Protein AF-A0A2D4K536-F1 (afdb_monomer_lite)

InterPro domains:
  IPR032456 CAAX prenyl protease 1, N-terminal [PF16491] (56-205)

Sequence (207 aa):
CRPAALWKSSGSKPDMATPLLGDLWAQSPVEDRIFCSVLLFSWAVYLWEALLAWRQRTVYKTTTHVPLELGPIMDPETFEKSRLYQLDKSAFSFWSGLYSELEGTVILLCGGIPFLWSVSGDISNRAGFGSEYEIVQSLVFLLLATLFSAVTGLPWSLYNTFVIEEKHGFNQQTLGFFFKDAIKKFIVTQCILLPVTSLLLYIIKIG

Secondary structure (DSSP, 8-state):
-----------------PPPHHHHHHHS-HHHHHHHHHHHHHHHHHHHHHHHHHHHHHHHHH--S--TTTTTT--HHHHHHHHHHHHHHHHHHHHHHHHHHHHHHHHHHTTHHHHHHHHHHHHHHHTT--TT-HHHHHHHHHHHHHHHHHHHHHHHHHHIIIIIIHHTT-----HHHHHHHHHHHHHHHHHHHHHHHHHHHHHHHH-

Foldseek 3Di:
DDDDDDDDPDDDDPPPPPQDPVNVLVPDDPVVNVLVVVLVVLVVVLVVVVVVLVVVLVCLVPCQADPPVCPVPDDNVRSNLVSVLSNVVSVLCNVVSVVVSVVVVCCSVVVVLVVLLVVLQVVCVVVVHHPVPVLSSVLSSVLVVVVVVLVVCVVSVCCCQVPSCVVSPNHPDDPVRVVVVSVVVSVVCSVPVSVVSSVVVVVVVVD

pLDDT: mean 87.48, std 14.14, range [35.56, 97.5]

Organism: NCBI:txid1970185

Structure (mmCIF, N/CA/C/O backbone):
data_AF-A0A2D4K536-F1
#
_entry.id   AF-A0A2D4K536-F1
#
loop_
_atom_site.group_PDB
_atom_site.id
_atom_site.type_symbol
_atom_site.label_atom_id
_atom_site.label_alt_id
_atom_site.label_comp_id
_atom_site.label_asym_id
_atom_site.label_entity_id
_atom_site.label_seq_id
_atom_site.pdbx_PDB_ins_code
_atom_site.Cartn_x
_atom_site.Cartn_y
_atom_site.Cartn_z
_atom_site.occupancy
_atom_site.B_iso_or_equiv
_atom_site.auth_seq_id
_atom_site.auth_comp_id
_atom_site.auth_asym_id
_atom_site.auth_atom_id
_atom_site.pdbx_PDB_model_num
ATOM 1 N N . CYS A 1 1 ? 30.675 -83.045 -11.531 1.00 38.06 1 CYS A N 1
ATOM 2 C CA . CYS A 1 1 ? 30.929 -81.605 -11.308 1.00 38.06 1 CYS A CA 1
ATOM 3 C C . CYS A 1 1 ? 29.687 -80.798 -11.671 1.00 38.06 1 CYS A C 1
ATOM 5 O O . CYS A 1 1 ? 28.961 -81.214 -12.557 1.00 38.06 1 CYS A O 1
ATOM 7 N N . ARG A 1 2 ? 29.455 -79.733 -10.895 1.00 35.56 2 ARG A N 1
ATOM 8 C CA . ARG A 1 2 ? 28.256 -78.893 -10.683 1.00 35.56 2 ARG A CA 1
ATOM 9 C C . ARG A 1 2 ? 27.253 -78.615 -11.832 1.00 35.56 2 ARG A C 1
ATOM 11 O O . ARG A 1 2 ? 27.656 -78.548 -12.986 1.00 35.56 2 ARG A O 1
ATOM 18 N N . PRO A 1 3 ? 25.982 -78.321 -11.462 1.00 59.72 3 PRO A N 1
ATOM 19 C CA . PRO A 1 3 ? 24.897 -77.880 -12.342 1.00 59.72 3 PRO A CA 1
ATOM 20 C C . PRO A 1 3 ? 24.828 -76.341 -12.464 1.00 59.72 3 PRO A C 1
ATOM 22 O O . PRO A 1 3 ? 25.267 -75.634 -11.558 1.00 59.72 3 PRO A O 1
ATOM 25 N N . ALA A 1 4 ? 24.224 -75.819 -13.535 1.00 42.09 4 ALA A N 1
ATOM 26 C CA . ALA A 1 4 ? 23.730 -74.435 -13.627 1.00 42.09 4 ALA A CA 1
ATOM 27 C C . ALA A 1 4 ? 22.697 -74.360 -14.772 1.00 42.09 4 ALA A C 1
ATOM 29 O O . ALA A 1 4 ? 23.012 -74.677 -15.911 1.00 42.09 4 ALA A O 1
ATOM 30 N N . ALA A 1 5 ? 21.409 -74.204 -14.469 1.00 48.06 5 ALA A N 1
ATOM 31 C CA . ALA A 1 5 ? 20.719 -72.926 -14.254 1.00 48.06 5 ALA A CA 1
ATOM 32 C C . ALA A 1 5 ? 20.002 -72.454 -15.535 1.00 48.06 5 ALA A C 1
ATOM 34 O O . ALA A 1 5 ? 20.555 -71.732 -16.357 1.00 48.06 5 ALA A O 1
ATOM 35 N N . LEU A 1 6 ? 18.734 -72.850 -15.669 1.00 45.62 6 LEU A N 1
ATOM 36 C CA . LEU A 1 6 ? 17.779 -72.282 -16.619 1.00 45.62 6 LEU A CA 1
ATOM 37 C C . LEU A 1 6 ? 16.467 -72.014 -15.880 1.00 45.62 6 LEU A C 1
ATOM 39 O O . LEU A 1 6 ? 15.566 -72.844 -15.853 1.00 45.62 6 LEU A O 1
ATOM 43 N N . TRP A 1 7 ? 16.366 -70.834 -15.272 1.00 36.88 7 TRP A N 1
ATOM 44 C CA . TRP A 1 7 ? 15.075 -70.183 -15.078 1.00 36.88 7 TRP A CA 1
ATOM 45 C C . TRP A 1 7 ? 15.271 -68.675 -15.173 1.00 36.88 7 TRP A C 1
ATOM 47 O O . TRP A 1 7 ? 15.714 -68.013 -14.238 1.00 36.88 7 TRP A O 1
ATOM 57 N N . LYS A 1 8 ? 15.004 -68.138 -16.361 1.00 45.41 8 LYS A N 1
ATOM 58 C CA . LYS A 1 8 ? 15.008 -66.706 -16.643 1.00 45.41 8 LYS A CA 1
ATOM 59 C C . LYS A 1 8 ? 13.557 -66.238 -16.560 1.00 45.41 8 LYS A C 1
ATOM 61 O O . LYS A 1 8 ? 12.854 -66.258 -17.563 1.00 45.41 8 LYS A O 1
ATOM 66 N N . SER A 1 9 ? 13.085 -65.852 -15.375 1.00 39.75 9 SER A N 1
ATOM 67 C CA . SER A 1 9 ? 11.816 -65.124 -15.256 1.00 39.75 9 SER A CA 1
ATOM 68 C C . SER A 1 9 ? 12.090 -63.632 -15.438 1.00 39.75 9 SER A C 1
ATOM 70 O O . SER A 1 9 ? 12.417 -62.915 -14.495 1.00 39.75 9 SER A O 1
ATOM 72 N N . SER A 1 10 ? 12.013 -63.192 -16.691 1.00 47.88 10 SER A N 1
ATOM 73 C CA . SER A 1 10 ? 11.881 -61.784 -17.056 1.00 47.88 10 SER A CA 1
ATOM 74 C C . SER A 1 10 ? 10.469 -61.321 -16.699 1.00 47.88 10 SER A C 1
ATOM 76 O O . SER A 1 10 ? 9.488 -61.945 -17.092 1.00 47.88 10 SER A O 1
ATOM 78 N N . GLY A 1 11 ? 10.387 -60.243 -15.928 1.00 38.59 11 GLY A N 1
ATOM 79 C CA . GLY A 1 11 ? 9.139 -59.616 -15.513 1.00 38.59 11 GLY A CA 1
ATOM 80 C C . GLY A 1 11 ? 9.420 -58.356 -14.705 1.00 38.59 11 GLY A C 1
ATOM 81 O O . GLY A 1 11 ? 8.935 -58.224 -13.586 1.00 38.59 11 GLY A O 1
ATOM 82 N N . SER A 1 12 ? 10.257 -57.457 -15.234 1.00 40.84 12 SER A N 1
ATOM 83 C CA . SER A 1 12 ? 10.376 -56.101 -14.698 1.00 40.84 12 SER A CA 1
ATOM 84 C C . SER A 1 12 ? 9.059 -55.376 -14.963 1.00 40.84 12 SER A C 1
ATOM 86 O O . SER A 1 12 ? 8.751 -55.038 -16.108 1.00 40.84 12 SER A O 1
ATOM 88 N N . LYS A 1 13 ? 8.260 -55.170 -13.916 1.00 44.94 13 LYS A N 1
ATOM 89 C CA . LYS A 1 13 ? 7.175 -54.190 -13.955 1.00 44.94 13 LYS A CA 1
ATOM 90 C C . LYS A 1 13 ? 7.804 -52.812 -14.207 1.00 44.94 13 LYS A C 1
ATOM 92 O O . LYS A 1 13 ? 8.823 -52.521 -13.585 1.00 44.94 13 LYS A O 1
ATOM 97 N N . PRO A 1 14 ? 7.258 -51.971 -15.098 1.00 45.91 14 PRO A N 1
ATOM 98 C CA . PRO A 1 14 ? 7.624 -50.568 -15.094 1.00 45.91 14 PRO A CA 1
ATOM 99 C C . PRO A 1 14 ? 7.039 -49.968 -13.816 1.00 45.91 14 PRO A C 1
ATOM 101 O O . PRO A 1 14 ? 5.819 -49.855 -13.681 1.00 45.91 14 PRO A O 1
ATOM 104 N N . ASP A 1 15 ? 7.904 -49.638 -12.861 1.00 48.25 15 ASP A N 1
ATOM 105 C CA . ASP A 1 15 ? 7.537 -48.794 -11.734 1.00 48.25 15 ASP A CA 1
ATOM 106 C C . ASP A 1 15 ? 7.161 -47.428 -12.310 1.00 48.25 15 ASP A C 1
ATOM 108 O O . ASP A 1 15 ? 8.004 -46.584 -12.606 1.00 48.25 15 ASP A O 1
ATOM 112 N N . MET A 1 16 ? 5.863 -47.238 -12.539 1.00 50.38 16 MET A N 1
ATOM 113 C CA . MET A 1 16 ? 5.256 -45.942 -12.799 1.00 50.38 16 MET A CA 1
ATOM 114 C C . MET A 1 16 ? 5.304 -45.164 -11.481 1.00 50.38 16 MET A C 1
ATOM 116 O O . MET A 1 16 ? 4.300 -45.011 -10.790 1.00 50.38 16 MET A O 1
ATOM 120 N N . ALA A 1 17 ? 6.512 -44.766 -11.081 1.00 60.72 17 ALA A N 1
ATOM 121 C CA . ALA A 1 17 ? 6.727 -43.884 -9.957 1.00 60.72 17 ALA A CA 1
ATOM 122 C C . ALA A 1 17 ? 6.046 -42.563 -10.309 1.00 60.72 17 ALA A C 1
ATOM 124 O O . ALA A 1 17 ? 6.505 -41.819 -11.175 1.00 60.72 17 ALA A O 1
ATOM 125 N N . THR A 1 18 ? 4.907 -42.298 -9.672 1.00 64.69 18 THR A N 1
ATOM 126 C CA . THR A 1 18 ? 4.364 -40.946 -9.582 1.00 64.69 18 THR A CA 1
ATOM 127 C C . THR A 1 18 ? 5.506 -40.041 -9.138 1.00 64.69 18 THR A C 1
ATOM 129 O O . THR A 1 18 ? 6.067 -40.307 -8.068 1.00 64.69 18 THR A O 1
ATOM 132 N N . PRO A 1 19 ? 5.897 -39.036 -9.938 1.00 59.75 19 PRO A N 1
ATOM 133 C CA . PRO A 1 19 ? 6.992 -38.165 -9.557 1.00 59.75 19 PRO A CA 1
ATOM 134 C C . PRO A 1 19 ? 6.628 -37.526 -8.219 1.00 59.75 19 PRO A C 1
ATOM 136 O O . PRO A 1 19 ? 5.512 -37.024 -8.041 1.00 59.75 19 PRO A O 1
ATOM 139 N N . LEU A 1 20 ? 7.536 -37.617 -7.247 1.00 76.06 20 LEU A N 1
ATOM 140 C CA . LEU A 1 20 ? 7.324 -36.972 -5.961 1.00 76.06 20 LEU A CA 1
ATOM 141 C C . LEU A 1 20 ? 7.219 -35.464 -6.208 1.00 76.06 20 LEU A C 1
ATOM 143 O O . LEU A 1 20 ? 7.845 -34.930 -7.123 1.00 76.06 20 LEU A O 1
ATOM 147 N N . LEU A 1 21 ? 6.444 -34.756 -5.384 1.00 72.69 21 LEU A N 1
ATOM 148 C CA . LEU A 1 21 ? 6.272 -33.301 -5.499 1.00 72.69 21 LEU A CA 1
ATOM 149 C C . LEU A 1 21 ? 7.628 -32.563 -5.588 1.00 72.69 21 LEU A C 1
ATOM 151 O O . LEU A 1 21 ? 7.749 -31.568 -6.297 1.00 72.69 21 LEU A O 1
ATOM 155 N N . GLY A 1 22 ? 8.659 -33.096 -4.920 1.00 72.94 22 GLY A N 1
ATOM 156 C CA . GLY A 1 22 ? 10.032 -32.593 -4.996 1.00 72.94 22 GLY A CA 1
ATOM 157 C C . GLY A 1 22 ? 10.687 -32.752 -6.372 1.00 72.94 22 GLY A C 1
ATOM 158 O O . GLY A 1 22 ? 11.383 -31.841 -6.813 1.00 72.94 22 GLY A O 1
ATOM 159 N N . ASP A 1 23 ? 10.420 -33.847 -7.084 1.00 73.00 23 ASP A N 1
ATOM 160 C CA . ASP A 1 23 ? 10.958 -34.088 -8.427 1.00 73.00 23 ASP A CA 1
ATOM 161 C C . ASP A 1 23 ? 10.291 -33.177 -9.461 1.00 73.00 23 ASP A C 1
ATOM 163 O O . ASP A 1 23 ? 10.957 -32.685 -10.369 1.00 73.00 23 ASP A O 1
ATOM 167 N N . LEU A 1 24 ? 8.992 -32.903 -9.297 1.00 74.56 24 LEU A N 1
ATOM 168 C CA . LEU A 1 24 ? 8.252 -31.940 -10.121 1.00 74.56 24 LEU A CA 1
ATOM 169 C C . LEU A 1 24 ? 8.726 -30.500 -9.876 1.00 74.56 24 LEU A C 1
ATOM 171 O O . LEU A 1 24 ? 8.893 -29.740 -10.827 1.00 74.56 24 LEU A O 1
ATOM 175 N N . TRP A 1 25 ? 9.000 -30.137 -8.619 1.00 73.75 25 TRP A N 1
ATOM 176 C CA . TRP A 1 25 ? 9.567 -28.832 -8.262 1.00 73.75 25 TRP A CA 1
ATOM 177 C C . TRP A 1 25 ? 11.000 -28.656 -8.777 1.00 73.75 25 TRP A C 1
ATOM 179 O O . TRP A 1 25 ? 11.373 -27.576 -9.220 1.00 73.75 25 TRP A O 1
ATOM 189 N N . ALA A 1 26 ? 11.825 -29.704 -8.755 1.00 76.06 26 ALA A N 1
ATOM 190 C CA . ALA A 1 26 ? 13.188 -29.635 -9.282 1.00 76.06 26 ALA A CA 1
ATOM 191 C C . ALA A 1 26 ? 13.226 -29.455 -10.812 1.00 76.06 26 ALA A C 1
ATOM 193 O O . ALA A 1 26 ? 14.163 -28.844 -11.332 1.00 76.06 26 ALA A O 1
ATOM 194 N N . GLN A 1 27 ? 12.207 -29.967 -11.509 1.00 79.38 27 GLN A N 1
ATOM 195 C CA . GLN A 1 27 ? 12.071 -29.916 -12.966 1.00 79.38 27 GLN A CA 1
ATOM 196 C C . GLN A 1 27 ? 11.433 -28.620 -13.491 1.00 79.38 27 GLN A C 1
ATOM 198 O O . GLN A 1 27 ? 11.516 -28.367 -14.693 1.00 79.38 27 GLN A O 1
ATOM 203 N N . SER A 1 28 ? 10.820 -27.789 -12.641 1.00 80.56 28 SER A N 1
ATOM 204 C CA . SER A 1 28 ? 10.200 -26.539 -13.093 1.00 80.56 28 SER A CA 1
ATOM 205 C C . SER A 1 28 ? 11.241 -25.470 -13.477 1.00 80.56 28 SER A C 1
ATOM 207 O O . SER A 1 28 ? 12.378 -25.473 -12.975 1.00 80.56 28 SER A O 1
ATOM 209 N N . PRO A 1 29 ? 10.889 -24.531 -14.376 1.00 90.31 29 PRO A N 1
ATOM 210 C CA . PRO A 1 29 ? 11.730 -23.382 -14.698 1.00 90.31 29 PRO A CA 1
ATOM 211 C C . PRO A 1 29 ? 12.213 -22.647 -13.442 1.00 90.31 29 PRO A C 1
ATOM 213 O O . PRO A 1 29 ? 11.531 -22.586 -12.419 1.00 90.31 29 PRO A O 1
ATOM 216 N N . VAL A 1 30 ? 13.432 -22.102 -13.488 1.00 90.62 30 VAL A N 1
ATOM 217 C CA . VAL A 1 30 ? 13.998 -21.354 -12.348 1.00 90.62 30 VAL A CA 1
ATOM 218 C C . VAL A 1 30 ? 13.151 -20.116 -12.031 1.00 90.62 30 VAL A C 1
ATOM 220 O O . VAL A 1 30 ? 12.960 -19.795 -10.863 1.00 90.62 30 VAL A O 1
ATOM 223 N N . GLU A 1 31 ? 12.601 -19.469 -13.057 1.00 88.75 31 GLU A N 1
ATOM 224 C CA . GLU A 1 31 ? 11.723 -18.300 -12.938 1.00 88.75 31 GLU A CA 1
ATOM 225 C C . GLU A 1 31 ? 10.477 -18.616 -12.099 1.00 88.75 31 GLU A C 1
ATOM 227 O O . GLU A 1 31 ? 10.218 -17.935 -11.105 1.00 88.75 31 GLU A O 1
ATOM 232 N N . ASP A 1 32 ? 9.789 -19.718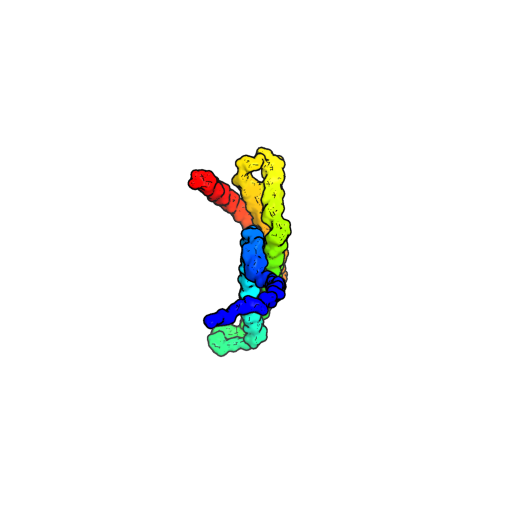 -12.414 1.00 88.31 32 ASP A N 1
ATOM 233 C CA . ASP A 1 32 ? 8.615 -20.185 -11.669 1.00 88.31 32 ASP A CA 1
ATOM 234 C C . ASP A 1 32 ? 8.965 -20.514 -10.215 1.00 88.31 32 ASP A C 1
ATOM 236 O O . ASP A 1 32 ? 8.222 -20.180 -9.292 1.00 88.31 32 ASP A O 1
ATOM 240 N N . ARG A 1 33 ? 10.135 -21.120 -9.976 1.00 91.12 33 ARG A N 1
ATOM 241 C CA . ARG A 1 33 ? 10.605 -21.417 -8.614 1.00 91.12 33 ARG A CA 1
ATOM 242 C C . ARG A 1 33 ? 10.847 -20.155 -7.800 1.00 91.12 33 ARG A C 1
ATOM 244 O O . ARG A 1 33 ? 10.451 -20.118 -6.635 1.00 91.12 33 ARG A O 1
ATOM 251 N N . ILE A 1 34 ? 11.489 -19.140 -8.379 1.00 92.56 34 ILE A N 1
ATOM 252 C CA . ILE A 1 34 ? 11.729 -17.855 -7.704 1.00 92.56 34 ILE A CA 1
ATOM 253 C C . ILE A 1 34 ? 10.389 -17.190 -7.397 1.00 92.56 34 ILE A C 1
ATOM 255 O O . ILE A 1 34 ? 10.140 -16.823 -6.249 1.00 92.56 34 ILE A O 1
ATOM 259 N N . PHE A 1 35 ? 9.508 -17.107 -8.394 1.00 92.31 35 PHE A N 1
ATOM 260 C CA . PHE A 1 35 ? 8.184 -16.511 -8.260 1.00 92.31 35 PHE A CA 1
ATOM 261 C C . PHE A 1 35 ? 7.363 -17.178 -7.150 1.00 92.31 35 PHE A C 1
ATOM 263 O O . PHE A 1 35 ? 6.901 -16.512 -6.221 1.00 92.31 35 PHE A O 1
ATOM 270 N N . CYS A 1 36 ? 7.234 -18.507 -7.196 1.00 92.06 36 CYS A N 1
ATOM 271 C CA . CYS A 1 36 ? 6.503 -19.266 -6.189 1.00 92.06 36 CYS A CA 1
ATOM 272 C C . CYS A 1 36 ? 7.139 -19.135 -4.802 1.00 92.06 36 CYS A C 1
ATOM 274 O O . CYS A 1 36 ? 6.411 -19.032 -3.821 1.00 92.06 36 CYS A O 1
ATOM 276 N N . SER A 1 37 ? 8.471 -19.100 -4.699 1.00 93.69 37 SER A N 1
ATOM 277 C CA . SER A 1 37 ? 9.154 -18.939 -3.408 1.00 93.69 37 SER A CA 1
ATOM 278 C C . SER A 1 37 ? 8.871 -17.576 -2.776 1.00 93.69 37 SER A C 1
ATOM 280 O O . SER A 1 37 ? 8.576 -17.514 -1.585 1.00 93.69 37 SER A O 1
ATOM 282 N N . VAL A 1 38 ? 8.913 -16.495 -3.563 1.00 95.06 38 VAL A N 1
ATOM 283 C CA . VAL A 1 38 ? 8.596 -15.136 -3.088 1.00 95.06 38 VAL A CA 1
ATOM 284 C C . VAL A 1 38 ? 7.143 -15.053 -2.634 1.00 95.06 38 VAL A C 1
ATOM 286 O O . VAL A 1 38 ? 6.874 -14.571 -1.535 1.00 95.06 38 VAL A O 1
ATOM 289 N N . LEU A 1 39 ? 6.212 -15.572 -3.438 1.00 95.00 39 LEU A N 1
ATOM 290 C CA . LEU A 1 39 ? 4.792 -15.551 -3.102 1.00 95.00 39 LEU A CA 1
ATOM 291 C C . LEU A 1 39 ? 4.504 -16.376 -1.839 1.00 95.00 39 LEU A C 1
ATOM 293 O O . LEU A 1 39 ? 3.849 -15.888 -0.923 1.00 95.00 39 LEU A O 1
ATOM 297 N N . LEU A 1 40 ? 5.036 -17.597 -1.743 1.00 95.44 40 LEU A N 1
ATOM 298 C CA . LEU A 1 40 ? 4.873 -18.443 -0.556 1.00 95.44 40 LEU A CA 1
ATOM 299 C C . LEU A 1 40 ? 5.453 -17.789 0.698 1.00 95.44 40 LEU A C 1
ATOM 301 O O . LEU A 1 40 ? 4.842 -17.870 1.762 1.00 95.44 40 LEU A O 1
ATOM 305 N N . PHE A 1 41 ? 6.611 -17.137 0.582 1.00 96.81 41 PHE A N 1
ATOM 306 C CA . PHE A 1 41 ? 7.214 -16.416 1.695 1.00 96.81 41 PHE A CA 1
ATOM 307 C C . PHE A 1 41 ? 6.347 -15.231 2.143 1.00 96.81 41 PHE A C 1
ATOM 309 O O . PHE A 1 41 ? 6.105 -15.095 3.340 1.00 96.81 41 PHE A O 1
ATOM 316 N N . SER A 1 42 ? 5.822 -14.437 1.202 1.00 96.00 42 SER A N 1
ATOM 317 C CA . SER A 1 42 ? 4.886 -13.336 1.490 1.00 96.00 42 SER A CA 1
ATOM 318 C C . SER A 1 42 ? 3.674 -13.828 2.280 1.00 96.00 42 SER A C 1
ATOM 320 O O . SER A 1 42 ? 3.431 -13.381 3.402 1.00 96.00 42 SER A O 1
ATOM 322 N N . TRP A 1 43 ? 2.997 -14.861 1.770 1.00 97.25 43 TRP A N 1
ATOM 323 C CA . TRP A 1 43 ? 1.831 -15.446 2.431 1.00 97.25 43 TRP A CA 1
ATOM 324 C C . TRP A 1 43 ? 2.169 -16.063 3.790 1.00 97.25 43 TRP A C 1
ATOM 326 O O . TRP A 1 43 ? 1.373 -15.966 4.723 1.00 97.25 43 TRP A O 1
ATOM 336 N N . ALA A 1 44 ? 3.343 -16.679 3.944 1.00 97.50 44 ALA A N 1
ATOM 337 C CA . ALA A 1 44 ? 3.778 -17.221 5.227 1.00 97.50 44 ALA A CA 1
ATOM 338 C C . ALA A 1 44 ? 3.965 -16.117 6.281 1.00 97.50 44 ALA A C 1
ATOM 340 O O . ALA A 1 44 ? 3.515 -16.281 7.418 1.00 97.50 44 ALA A O 1
ATOM 341 N N . VAL A 1 45 ? 4.581 -14.990 5.906 1.00 96.62 45 VAL A N 1
ATOM 342 C CA . VAL A 1 45 ? 4.736 -13.819 6.783 1.00 96.62 45 VAL A CA 1
ATOM 343 C C . VAL A 1 45 ? 3.372 -13.223 7.124 1.00 96.62 45 VAL A C 1
ATOM 345 O O . VAL A 1 45 ? 3.076 -13.034 8.304 1.00 96.62 45 VAL A O 1
ATOM 348 N N . TYR A 1 46 ? 2.505 -13.021 6.131 1.00 96.25 46 TYR A N 1
ATOM 349 C CA . TYR A 1 46 ? 1.154 -12.506 6.352 1.00 96.25 46 TYR A CA 1
ATOM 350 C C . TYR A 1 46 ? 0.351 -13.385 7.320 1.00 96.25 46 TYR A C 1
ATOM 352 O O . TYR A 1 46 ? -0.242 -12.892 8.281 1.00 96.25 46 TYR A O 1
ATOM 360 N N . LEU A 1 47 ? 0.360 -14.707 7.120 1.00 96.31 47 LEU A N 1
ATOM 361 C CA . LEU A 1 47 ? -0.333 -15.646 8.005 1.00 96.31 47 LEU A CA 1
ATOM 362 C C . LEU A 1 47 ? 0.246 -15.622 9.421 1.00 96.31 47 LEU A C 1
ATOM 364 O O . LEU A 1 47 ? -0.508 -15.695 10.392 1.00 96.31 47 LEU A O 1
ATOM 368 N N . TRP A 1 48 ? 1.565 -15.490 9.557 1.00 97.25 48 TRP A N 1
ATOM 369 C CA . TRP A 1 48 ? 2.214 -15.352 10.856 1.00 97.25 48 TRP A CA 1
ATOM 370 C C . TRP A 1 48 ? 1.761 -14.086 11.593 1.00 97.25 48 TRP A C 1
ATOM 372 O O . TRP A 1 48 ? 1.348 -14.156 12.754 1.00 97.25 48 TRP A O 1
ATOM 382 N N . GLU A 1 49 ? 1.762 -12.938 10.921 1.00 95.12 49 GLU A N 1
ATOM 383 C CA . GLU A 1 49 ? 1.280 -11.679 11.494 1.00 95.12 49 GLU A CA 1
ATOM 384 C C . GLU A 1 49 ? -0.216 -11.733 11.822 1.00 95.12 49 GLU A C 1
ATOM 386 O O . GLU A 1 49 ? -0.630 -11.300 12.900 1.00 95.12 49 GLU A O 1
ATOM 391 N N . ALA A 1 50 ? -1.028 -12.345 10.957 1.00 94.25 50 ALA A N 1
ATOM 392 C CA . ALA A 1 50 ? -2.454 -12.546 11.194 1.00 94.25 50 ALA A CA 1
ATOM 393 C C . ALA A 1 50 ? -2.716 -13.427 12.428 1.00 94.25 50 ALA A C 1
ATOM 395 O O . ALA A 1 50 ? -3.625 -13.140 13.213 1.00 94.25 50 ALA A O 1
ATOM 396 N N . LEU A 1 51 ? -1.899 -14.462 12.657 1.00 95.69 51 LEU A N 1
ATOM 397 C CA . LEU A 1 51 ? -1.961 -15.293 13.864 1.00 95.69 51 LEU A CA 1
ATOM 398 C C . LEU A 1 51 ? -1.623 -14.488 15.126 1.00 95.69 51 LEU A C 1
ATOM 400 O O . LEU A 1 51 ? -2.325 -14.608 16.136 1.00 95.69 51 LEU A O 1
ATOM 404 N N . LEU A 1 52 ? -0.578 -13.655 15.082 1.00 95.38 52 LEU A N 1
ATOM 405 C CA . LEU A 1 52 ? -0.213 -12.771 16.195 1.00 95.38 52 LEU A CA 1
ATOM 406 C C . LEU A 1 52 ? -1.319 -11.747 16.481 1.00 95.38 52 LEU A C 1
ATOM 408 O O . LEU A 1 52 ? -1.729 -11.584 17.633 1.00 95.38 52 LEU A O 1
ATOM 412 N N . ALA A 1 53 ? -1.866 -11.122 15.439 1.00 93.88 53 ALA A N 1
ATOM 413 C CA . ALA A 1 53 ? -2.967 -10.172 15.548 1.00 93.88 53 ALA A CA 1
ATOM 414 C C . ALA A 1 53 ? -4.231 -10.828 16.123 1.00 93.88 53 ALA A C 1
ATOM 416 O O . ALA A 1 53 ? -4.910 -10.244 16.969 1.00 93.88 53 ALA A O 1
ATOM 417 N N . TRP A 1 54 ? -4.531 -12.066 15.725 1.00 93.25 54 TRP A N 1
ATOM 418 C CA . TRP A 1 54 ? -5.655 -12.831 16.264 1.00 93.25 54 TRP A CA 1
ATOM 419 C C . TRP A 1 54 ? -5.481 -13.159 17.753 1.00 93.25 54 TRP A C 1
ATOM 421 O O . TRP A 1 54 ? -6.424 -13.000 18.538 1.00 93.25 54 TRP A O 1
ATOM 431 N N . ARG A 1 55 ? -4.272 -13.555 18.173 1.00 94.50 55 ARG A N 1
ATOM 432 C CA . ARG A 1 55 ? -3.955 -13.764 19.596 1.00 94.50 55 ARG A CA 1
ATOM 433 C C . ARG A 1 55 ? -4.141 -12.481 20.397 1.00 94.50 55 ARG A C 1
ATOM 435 O O . ARG A 1 55 ? -4.837 -12.497 21.410 1.00 94.50 55 ARG A O 1
ATOM 442 N N . GLN A 1 56 ? -3.613 -11.365 19.902 1.00 93.44 56 GLN A N 1
ATOM 443 C CA . GLN A 1 56 ? -3.755 -10.064 20.553 1.00 93.44 56 GLN A CA 1
ATOM 444 C C . GLN A 1 56 ? -5.225 -9.630 20.651 1.00 93.44 56 GLN A C 1
ATOM 446 O O . GLN A 1 56 ? -5.690 -9.179 21.697 1.00 93.44 56 GLN A O 1
ATOM 451 N N . ARG A 1 57 ? -6.005 -9.847 19.589 1.00 92.62 57 ARG A N 1
ATOM 452 C CA . ARG A 1 57 ? -7.444 -9.565 19.586 1.00 92.62 57 ARG A CA 1
ATOM 453 C C . ARG A 1 57 ? -8.209 -10.408 20.600 1.00 92.62 57 ARG A C 1
ATOM 455 O O . ARG A 1 57 ? -9.179 -9.927 21.183 1.00 92.62 57 ARG A O 1
ATOM 462 N N . THR A 1 58 ? -7.791 -11.654 20.808 1.00 92.94 58 THR A N 1
ATOM 463 C CA . THR A 1 58 ? -8.383 -12.531 21.823 1.00 92.94 58 THR A CA 1
ATOM 464 C C . THR A 1 58 ? -8.168 -11.947 23.216 1.00 92.94 58 THR A C 1
ATOM 466 O O . THR A 1 58 ? -9.136 -11.851 23.964 1.00 92.94 58 THR A O 1
ATOM 469 N N . VAL A 1 59 ? -6.969 -11.430 23.512 1.00 92.00 59 VAL A N 1
ATOM 470 C CA . VAL A 1 59 ? -6.671 -10.738 24.780 1.00 92.00 59 VAL A CA 1
ATOM 471 C C . VAL A 1 59 ? -7.592 -9.535 24.993 1.00 92.00 59 VAL A C 1
ATOM 473 O O . VAL A 1 59 ? -8.185 -9.404 26.059 1.00 92.00 59 VAL A O 1
ATOM 476 N N . TYR A 1 60 ? -7.806 -8.694 23.977 1.00 90.38 60 TYR A N 1
ATOM 477 C CA . TYR A 1 60 ? -8.731 -7.556 24.096 1.00 90.38 60 TYR A CA 1
ATOM 478 C C . TYR A 1 60 ? -10.188 -7.972 24.358 1.00 90.38 60 TYR A C 1
ATOM 480 O O . TYR A 1 60 ? -10.946 -7.235 24.990 1.00 90.38 60 TYR A O 1
ATOM 488 N N . LYS A 1 61 ? -10.601 -9.157 23.893 1.00 89.31 61 LYS A N 1
ATOM 489 C CA . LYS A 1 61 ? -11.939 -9.697 24.174 1.00 89.31 61 LYS A CA 1
ATOM 490 C C . LYS A 1 61 ? -12.044 -10.300 25.573 1.00 89.31 61 LYS A C 1
ATOM 492 O O . LYS A 1 61 ? -13.074 -10.120 26.213 1.00 89.31 61 LYS A O 1
ATOM 497 N N . THR A 1 62 ? -11.019 -11.018 26.030 1.00 89.00 62 THR A N 1
ATOM 498 C CA . THR A 1 62 ? -11.040 -11.740 27.312 1.00 89.00 62 THR A CA 1
ATOM 499 C C . THR A 1 62 ? -10.751 -10.840 28.505 1.00 89.00 62 THR A C 1
ATOM 501 O O . THR A 1 62 ? -11.338 -11.028 29.568 1.00 89.00 62 THR A O 1
ATOM 504 N N . THR A 1 63 ? -9.870 -9.852 28.348 1.00 86.12 63 THR A N 1
ATOM 505 C CA . THR A 1 63 ? -9.466 -8.954 29.434 1.00 86.12 63 THR A CA 1
ATOM 506 C C . THR A 1 63 ? -10.450 -7.792 29.528 1.00 86.12 63 THR A C 1
ATOM 508 O O . THR A 1 63 ? -10.232 -6.718 28.976 1.00 86.12 63 THR A O 1
ATOM 511 N N . THR A 1 64 ? -11.578 -8.038 30.192 1.00 82.44 64 THR A N 1
ATOM 512 C CA . THR A 1 64 ? -12.668 -7.067 30.405 1.00 82.44 64 THR A CA 1
ATOM 513 C C . THR A 1 64 ? -12.490 -6.206 31.652 1.00 82.44 64 THR A C 1
ATOM 515 O O . THR A 1 64 ? -13.190 -5.212 31.805 1.00 82.44 64 THR A O 1
ATOM 518 N N . HIS A 1 65 ? -11.579 -6.579 32.549 1.00 82.94 65 HIS A N 1
ATOM 519 C CA . HIS A 1 65 ? -11.317 -5.876 33.800 1.00 82.94 65 HIS A CA 1
ATOM 520 C C . HIS A 1 65 ? -9.870 -5.389 33.849 1.00 82.94 65 HIS A C 1
ATOM 522 O O . HIS A 1 65 ? -8.978 -6.005 33.262 1.00 82.94 65 HIS A O 1
ATOM 528 N N . VAL A 1 66 ? -9.648 -4.293 34.575 1.00 83.19 66 VAL A N 1
ATOM 529 C CA . VAL A 1 66 ? -8.307 -3.752 34.803 1.00 83.19 66 VAL A CA 1
ATOM 530 C C . VAL A 1 66 ? -7.498 -4.771 35.618 1.00 83.19 66 VAL A C 1
ATOM 532 O O . VAL A 1 66 ? -7.957 -5.185 36.688 1.00 83.19 66 VAL A O 1
ATOM 535 N N . PRO A 1 67 ? -6.310 -5.196 35.150 1.00 83.62 67 PRO A N 1
ATOM 536 C CA . PRO A 1 67 ? -5.419 -6.044 35.934 1.00 83.62 67 PRO A CA 1
ATOM 537 C C . PRO A 1 67 ? -5.030 -5.365 37.251 1.00 83.62 67 PRO A C 1
ATOM 539 O O . PRO A 1 67 ? -4.823 -4.152 37.283 1.00 83.62 67 PRO A O 1
ATOM 542 N N . LEU A 1 68 ? -4.866 -6.142 38.327 1.00 78.44 68 LEU A N 1
ATOM 543 C CA . LEU A 1 68 ? -4.525 -5.617 39.661 1.00 78.44 68 LEU A CA 1
ATOM 544 C C . LEU A 1 68 ? -3.262 -4.736 39.658 1.00 78.44 68 LEU A C 1
ATOM 546 O O . LEU A 1 68 ? -3.199 -3.747 40.380 1.00 78.44 68 LEU A O 1
ATOM 550 N N . GLU A 1 69 ? -2.293 -5.058 38.801 1.00 84.19 69 GLU A N 1
ATOM 551 C CA . GLU A 1 69 ? -1.038 -4.313 38.630 1.00 84.19 69 GLU A CA 1
ATOM 552 C C . GLU A 1 69 ? -1.236 -2.917 38.011 1.00 84.19 69 GLU A C 1
ATOM 554 O O . GLU A 1 69 ? -0.446 -2.009 38.259 1.00 84.19 69 GLU A O 1
ATOM 559 N N . LEU A 1 70 ? -2.301 -2.732 37.224 1.00 81.00 70 LEU A N 1
ATOM 560 C CA . LEU A 1 70 ? -2.614 -1.485 36.517 1.00 81.00 70 LEU A CA 1
ATOM 561 C C . LEU A 1 70 ? -3.694 -0.651 37.214 1.00 81.00 70 LEU A C 1
ATOM 563 O O . LEU A 1 70 ? -3.871 0.513 36.862 1.00 81.00 70 LEU A O 1
ATOM 567 N N . GLY A 1 71 ? -4.373 -1.206 38.222 1.00 76.88 71 GLY A N 1
ATOM 568 C CA . GLY A 1 71 ? -5.407 -0.514 38.998 1.00 76.88 71 GLY A CA 1
ATOM 569 C C . GLY A 1 71 ? -5.002 0.860 39.565 1.00 76.88 71 GLY A C 1
ATOM 570 O O . GLY A 1 71 ? -5.836 1.761 39.550 1.00 76.88 71 GLY A O 1
ATOM 571 N N . PRO A 1 72 ? -3.747 1.083 40.014 1.00 82.62 72 PRO A N 1
ATOM 572 C CA . PRO A 1 72 ? -3.312 2.400 40.489 1.00 82.62 72 PRO A CA 1
ATOM 573 C C . PRO A 1 72 ? -3.096 3.439 39.378 1.00 82.62 72 PRO A C 1
ATOM 575 O O . PRO A 1 72 ? -3.005 4.628 39.669 1.00 82.62 72 PRO A O 1
ATOM 578 N N . ILE A 1 73 ? -2.944 2.998 38.125 1.00 86.25 73 ILE A N 1
ATOM 579 C CA . ILE A 1 73 ? -2.497 3.826 36.991 1.00 86.25 73 ILE A CA 1
ATOM 580 C C . ILE A 1 73 ? -3.644 4.072 36.005 1.00 86.25 73 ILE A C 1
ATOM 582 O O . ILE A 1 73 ? -3.621 5.055 35.266 1.00 86.25 73 ILE A O 1
ATOM 586 N N . MET A 1 74 ? -4.644 3.189 35.978 1.00 84.94 74 MET A N 1
ATOM 587 C CA . MET A 1 74 ? -5.702 3.209 34.978 1.00 84.94 74 MET A CA 1
ATOM 588 C C . MET A 1 74 ? -7.075 3.047 35.612 1.00 84.94 74 MET A C 1
ATOM 590 O O . MET A 1 74 ? -7.362 2.048 36.273 1.00 84.94 74 MET A O 1
ATOM 594 N N . ASP A 1 75 ? -7.940 4.024 35.363 1.00 89.69 75 ASP A N 1
ATOM 595 C CA . ASP A 1 75 ? -9.335 3.948 35.758 1.00 89.69 75 ASP A CA 1
ATOM 596 C C . ASP A 1 75 ? -10.120 2.964 34.857 1.00 89.69 75 ASP A C 1
ATOM 598 O O . ASP A 1 75 ? -9.782 2.776 33.680 1.00 89.69 75 ASP A O 1
ATOM 602 N N . PRO A 1 76 ? -11.179 2.318 35.383 1.00 87.38 76 PRO A N 1
ATOM 603 C CA . PRO A 1 76 ? -11.960 1.339 34.627 1.00 87.38 76 PRO A CA 1
ATOM 604 C C . PRO A 1 76 ? -12.603 1.887 33.345 1.00 87.38 76 PRO A C 1
ATOM 606 O O . PRO A 1 76 ? -12.737 1.147 32.370 1.00 87.38 76 PRO A O 1
ATOM 609 N N . GLU A 1 77 ? -12.990 3.166 33.317 1.00 88.75 77 GLU A N 1
ATOM 610 C CA . GLU A 1 77 ? -13.625 3.771 32.142 1.00 88.75 77 GLU A CA 1
ATOM 611 C C . GLU A 1 77 ? -12.625 3.986 31.002 1.00 88.75 77 GLU A C 1
ATOM 613 O O . GLU A 1 77 ? -12.906 3.646 29.849 1.00 88.75 77 GLU A O 1
ATOM 618 N N . THR A 1 78 ? -11.438 4.506 31.309 1.00 87.88 78 THR A N 1
ATOM 619 C CA . THR A 1 78 ? -10.338 4.675 30.353 1.00 87.88 78 THR A CA 1
ATOM 620 C C . THR A 1 78 ? -9.850 3.328 29.838 1.00 87.88 78 THR A C 1
ATOM 622 O O . THR A 1 78 ? -9.563 3.204 28.643 1.00 87.88 78 THR A O 1
ATOM 625 N N . PHE A 1 79 ? -9.804 2.298 30.691 1.00 89.81 79 PHE A N 1
ATOM 626 C CA . PHE A 1 79 ? -9.473 0.939 30.262 1.00 89.81 79 PHE A CA 1
ATOM 627 C C . PHE A 1 79 ? -10.489 0.406 29.247 1.00 89.81 79 PHE A C 1
ATOM 629 O O . PHE A 1 79 ? -10.095 -0.067 28.180 1.00 89.81 79 PHE A O 1
ATOM 636 N N . GLU A 1 80 ? -11.791 0.532 29.523 1.00 89.75 80 GLU A N 1
ATOM 637 C CA . GLU A 1 80 ? -12.837 0.059 28.611 1.00 89.75 80 GLU A CA 1
ATOM 638 C C . GLU A 1 80 ? -12.831 0.832 27.283 1.00 89.75 80 GLU A C 1
ATOM 640 O O . GLU A 1 80 ? -12.884 0.216 26.216 1.00 89.75 80 GLU A O 1
ATOM 645 N N . LYS A 1 81 ? -12.669 2.162 27.316 1.00 90.50 81 LYS A N 1
ATOM 646 C CA . LYS A 1 81 ? -12.504 2.979 26.097 1.00 90.50 81 LYS A CA 1
ATOM 647 C C . LYS A 1 81 ? -11.292 2.535 25.279 1.00 90.50 81 LYS A C 1
ATOM 649 O O . LYS A 1 81 ? -11.412 2.313 24.075 1.00 90.50 81 LYS A O 1
ATOM 654 N N . SER A 1 82 ? -10.146 2.337 25.930 1.00 90.56 82 SER A N 1
ATOM 655 C CA . SER A 1 82 ? -8.919 1.866 25.276 1.00 90.56 82 SER A CA 1
ATOM 656 C C . SER A 1 82 ? -9.104 0.475 24.670 1.00 90.56 82 SER A C 1
ATOM 658 O O . SER A 1 82 ? -8.669 0.221 23.548 1.00 90.56 82 SER A O 1
ATOM 660 N N . ARG A 1 83 ? -9.794 -0.427 25.372 1.00 92.69 83 ARG A N 1
ATOM 661 C CA . ARG A 1 83 ? -10.100 -1.781 24.901 1.00 92.69 83 ARG A CA 1
ATOM 662 C C . ARG A 1 83 ? -10.987 -1.766 23.659 1.00 92.69 83 ARG A C 1
ATOM 664 O O . ARG A 1 83 ? -10.674 -2.450 22.684 1.00 92.69 83 ARG A O 1
ATOM 671 N N . LEU A 1 84 ? -12.059 -0.973 23.666 1.00 92.50 84 LEU A N 1
ATOM 672 C CA . LEU A 1 84 ? -12.955 -0.817 22.515 1.00 92.50 84 LEU A CA 1
ATOM 673 C C . LEU A 1 84 ? -12.229 -0.193 21.316 1.00 92.50 84 LEU A C 1
ATOM 675 O O . LEU A 1 84 ? -12.380 -0.685 20.197 1.00 92.50 84 LEU A O 1
ATOM 679 N N . TYR A 1 85 ? -11.383 0.816 21.550 1.00 94.06 85 TYR A N 1
ATOM 680 C CA . TYR A 1 85 ? -10.523 1.403 20.516 1.00 94.06 85 TYR A CA 1
ATOM 681 C C . TYR A 1 85 ? -9.608 0.359 19.875 1.00 94.06 85 TYR A C 1
ATOM 683 O O . TYR A 1 85 ? -9.581 0.217 18.652 1.00 94.06 85 TYR 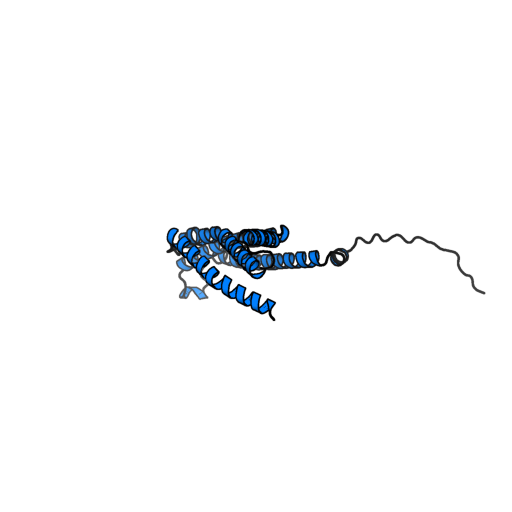A O 1
ATOM 691 N N . GLN A 1 86 ? -8.910 -0.439 20.686 1.00 93.75 86 GLN A N 1
ATOM 692 C CA . GLN A 1 86 ? -8.011 -1.472 20.170 1.00 93.75 86 GLN A CA 1
ATOM 693 C C . GLN A 1 86 ? -8.755 -2.601 19.443 1.00 93.75 86 GLN A C 1
ATOM 695 O O . GLN A 1 86 ? -8.232 -3.151 18.474 1.00 93.75 86 GLN A O 1
ATOM 700 N N . LEU A 1 87 ? -9.982 -2.940 19.852 1.00 93.69 87 LEU A N 1
ATOM 701 C CA . LEU A 1 87 ? -10.813 -3.920 19.144 1.00 93.69 87 LEU A CA 1
ATOM 702 C C . LEU A 1 87 ? -11.226 -3.438 17.750 1.00 93.69 87 LEU A C 1
ATOM 704 O O . LEU A 1 87 ? -11.134 -4.218 16.795 1.00 93.69 87 LEU A O 1
ATOM 708 N N . ASP A 1 88 ? -11.649 -2.179 17.629 1.00 94.25 88 ASP A N 1
ATOM 709 C CA . ASP A 1 88 ? -12.001 -1.573 16.341 1.00 94.25 88 ASP A CA 1
ATOM 710 C C . ASP A 1 88 ? -10.766 -1.460 15.437 1.00 94.25 88 ASP A C 1
ATOM 712 O O . ASP A 1 88 ? -10.796 -1.881 14.276 1.00 94.25 88 ASP A O 1
ATOM 716 N N . LYS A 1 89 ? -9.645 -0.985 15.990 1.00 93.06 89 LYS A N 1
ATOM 717 C CA . LYS A 1 89 ? -8.370 -0.860 15.275 1.00 93.06 89 LYS A CA 1
ATOM 718 C C . LYS A 1 89 ? -7.831 -2.210 14.809 1.00 93.06 89 LYS A C 1
ATOM 720 O O . LYS A 1 89 ? -7.378 -2.335 13.675 1.00 93.06 89 LYS A O 1
ATOM 725 N N . SER A 1 90 ? -7.931 -3.242 15.646 1.00 93.69 90 SER A N 1
ATOM 726 C CA . SER A 1 90 ? -7.549 -4.613 15.294 1.00 93.69 90 SER A CA 1
ATOM 727 C C . SER A 1 90 ? -8.410 -5.173 14.158 1.00 93.69 90 SER A C 1
ATOM 729 O O . SER A 1 90 ? -7.886 -5.826 13.257 1.00 93.69 90 SER A O 1
ATOM 731 N N . ALA A 1 91 ? -9.722 -4.906 14.162 1.00 93.31 91 ALA A N 1
ATOM 732 C CA . ALA A 1 91 ? -10.602 -5.324 13.074 1.00 93.31 91 ALA A CA 1
ATOM 733 C C . ALA A 1 91 ? -10.233 -4.639 11.755 1.00 93.31 91 ALA A C 1
ATOM 735 O O . ALA A 1 91 ? -10.114 -5.312 10.735 1.00 93.31 91 ALA A O 1
ATOM 736 N N . PHE A 1 92 ? -10.011 -3.326 11.789 1.00 94.88 92 PHE A N 1
ATOM 737 C CA . PHE A 1 92 ? -9.581 -2.565 10.622 1.00 94.88 92 PHE A CA 1
ATOM 738 C C . PHE A 1 92 ? -8.235 -3.045 10.081 1.00 94.88 92 PHE A C 1
ATOM 740 O O . PHE A 1 92 ? -8.142 -3.337 8.895 1.00 94.88 92 PHE A O 1
ATOM 747 N N . SER A 1 93 ? -7.234 -3.207 10.953 1.00 93.56 93 SER A N 1
ATOM 748 C CA . SER A 1 93 ? -5.895 -3.669 10.575 1.00 93.56 93 SER A CA 1
ATOM 749 C C . SER A 1 93 ? -5.909 -5.044 9.910 1.00 93.56 93 SER A C 1
ATOM 751 O O . SER A 1 93 ? -5.095 -5.301 9.030 1.00 93.56 93 SER A O 1
ATOM 753 N N . PHE A 1 94 ? -6.816 -5.933 10.322 1.00 94.06 94 PHE A N 1
ATOM 754 C CA . PHE A 1 94 ? -6.967 -7.242 9.691 1.00 94.06 94 PHE A CA 1
ATOM 755 C C . PHE A 1 94 ? -7.499 -7.121 8.256 1.00 94.06 94 PHE A C 1
ATOM 757 O O . PHE A 1 94 ? -6.949 -7.732 7.343 1.00 94.06 94 PHE A O 1
ATOM 764 N N . TRP A 1 95 ? -8.544 -6.313 8.046 1.00 95.19 95 TRP A N 1
ATOM 765 C CA . TRP A 1 95 ? -9.144 -6.120 6.722 1.00 95.19 95 TRP A CA 1
ATOM 766 C C . TRP A 1 95 ? -8.239 -5.345 5.768 1.00 95.19 95 TRP A C 1
ATOM 768 O O . TRP A 1 95 ? -8.112 -5.740 4.611 1.00 95.19 95 TRP A O 1
ATOM 778 N N . SER A 1 96 ? -7.593 -4.279 6.244 1.00 94.50 96 SER A N 1
ATOM 779 C CA . SER A 1 96 ? -6.640 -3.521 5.433 1.00 94.50 96 SER A CA 1
ATOM 780 C C . SER A 1 96 ? -5.415 -4.367 5.091 1.00 94.50 96 SER A C 1
ATOM 782 O O . SER A 1 96 ? -4.997 -4.376 3.940 1.00 94.50 96 SER A O 1
ATOM 784 N N . GLY A 1 97 ? -4.892 -5.144 6.046 1.00 94.62 97 GLY A N 1
ATOM 785 C CA . GLY A 1 97 ? -3.787 -6.071 5.802 1.00 94.62 97 GLY A CA 1
ATOM 786 C C . GLY A 1 97 ? -4.139 -7.150 4.777 1.00 94.62 97 GLY A C 1
ATOM 787 O O . GLY A 1 97 ? -3.356 -7.403 3.868 1.00 94.62 97 GLY A O 1
ATOM 788 N N . LEU A 1 98 ? -5.334 -7.748 4.876 1.00 95.50 98 LEU A N 1
ATOM 789 C CA . LEU A 1 98 ? -5.809 -8.725 3.889 1.00 95.50 98 LEU A CA 1
ATOM 790 C C . LEU A 1 98 ? -5.925 -8.112 2.491 1.00 95.50 98 LEU A C 1
ATOM 792 O O . LEU A 1 98 ? -5.527 -8.739 1.514 1.00 95.50 98 LEU A O 1
ATOM 796 N N . TYR A 1 99 ? -6.462 -6.895 2.390 1.00 96.25 99 TYR A N 1
ATOM 797 C CA . TYR A 1 99 ? -6.534 -6.186 1.118 1.00 96.25 99 TYR A CA 1
ATOM 798 C C . TYR A 1 99 ? -5.141 -5.956 0.525 1.00 96.25 99 TYR A C 1
ATOM 800 O O . TYR A 1 99 ? -4.944 -6.266 -0.645 1.00 96.25 99 TYR A O 1
ATOM 808 N N . SER A 1 100 ? -4.178 -5.483 1.320 1.00 94.75 100 SER A N 1
ATOM 809 C CA . SER A 1 100 ? -2.809 -5.239 0.853 1.00 94.75 100 SER A CA 1
ATOM 810 C C . SER A 1 100 ? -2.117 -6.516 0.364 1.00 94.75 100 SER A C 1
ATOM 812 O O . SER A 1 100 ? -1.459 -6.492 -0.675 1.00 94.75 100 SER A O 1
ATOM 814 N N . GLU A 1 101 ? -2.292 -7.642 1.065 1.00 96.38 101 GLU A N 1
ATOM 815 C CA . GLU A 1 101 ? -1.721 -8.932 0.644 1.00 96.38 101 GLU A CA 1
ATOM 816 C C . GLU A 1 101 ? -2.347 -9.423 -0.671 1.00 96.38 101 GLU A C 1
ATOM 818 O O . GLU A 1 101 ? -1.651 -9.906 -1.570 1.00 96.38 101 GLU A O 1
ATOM 823 N N . LEU A 1 102 ? -3.667 -9.261 -0.821 1.00 96.19 102 LEU A N 1
ATOM 824 C CA . LEU A 1 102 ? -4.376 -9.602 -2.055 1.00 96.19 102 LEU A CA 1
ATOM 825 C C . LEU A 1 102 ? -3.979 -8.684 -3.214 1.00 96.19 102 LEU A C 1
ATOM 827 O O . LEU A 1 102 ? -3.745 -9.176 -4.314 1.00 96.19 102 LEU A O 1
ATOM 831 N N . GLU A 1 103 ? -3.875 -7.377 -2.979 1.00 95.12 103 GLU A N 1
ATOM 832 C CA . GLU A 1 103 ? -3.414 -6.394 -3.963 1.00 95.12 103 GLU A CA 1
ATOM 833 C C . GLU A 1 103 ? -2.008 -6.751 -4.458 1.00 95.12 103 GLU A C 1
ATOM 835 O O . GLU A 1 103 ? -1.801 -6.883 -5.665 1.00 95.12 103 GLU A O 1
ATOM 840 N N . GLY A 1 104 ? -1.067 -7.006 -3.543 1.00 94.56 104 GLY A N 1
ATOM 841 C CA . GLY A 1 104 ? 0.290 -7.441 -3.880 1.00 94.56 104 GLY A CA 1
ATOM 842 C C . GLY A 1 104 ? 0.311 -8.760 -4.654 1.00 94.56 104 GLY A C 1
ATOM 843 O O . GLY A 1 104 ? 0.990 -8.869 -5.675 1.00 94.56 104 GLY A O 1
ATOM 844 N N . THR A 1 105 ? -0.493 -9.739 -4.233 1.00 95.50 105 THR A N 1
ATOM 845 C CA . THR A 1 105 ? -0.621 -11.037 -4.913 1.00 95.50 105 THR A CA 1
ATOM 846 C C . THR A 1 105 ? -1.165 -10.884 -6.335 1.00 95.50 105 THR A C 1
ATOM 848 O O . THR A 1 105 ? -0.622 -11.477 -7.266 1.00 95.50 105 THR A O 1
ATOM 851 N N . VAL A 1 106 ? -2.202 -10.066 -6.537 1.00 95.38 106 VAL A N 1
ATOM 852 C CA . VAL A 1 106 ? -2.783 -9.803 -7.864 1.00 95.38 106 VAL A CA 1
ATOM 853 C C . VAL A 1 106 ? -1.795 -9.051 -8.751 1.00 95.38 106 VAL A C 1
ATOM 855 O O . VAL A 1 106 ? -1.610 -9.432 -9.904 1.00 95.38 106 VAL A O 1
ATOM 858 N N . ILE A 1 107 ? -1.114 -8.028 -8.226 1.00 94.44 107 ILE A N 1
ATOM 859 C CA . ILE A 1 107 ? -0.071 -7.299 -8.961 1.00 94.44 107 ILE A CA 1
ATOM 860 C C . ILE A 1 107 ? 1.037 -8.255 -9.399 1.00 94.44 107 ILE A C 1
ATOM 862 O O . ILE A 1 107 ? 1.500 -8.176 -10.536 1.00 94.44 107 ILE A O 1
ATOM 866 N N . LEU A 1 108 ? 1.450 -9.174 -8.531 1.00 93.75 108 LEU A N 1
ATOM 867 C CA . LEU A 1 108 ? 2.513 -10.117 -8.841 1.00 93.75 108 LEU A CA 1
ATOM 868 C C . LEU A 1 108 ? 2.062 -11.155 -9.887 1.00 93.75 108 LEU A C 1
ATOM 870 O O . LEU A 1 108 ? 2.764 -11.367 -10.871 1.00 93.75 108 LEU A O 1
ATOM 874 N N . LEU A 1 109 ? 0.869 -11.742 -9.732 1.00 93.31 109 LEU A N 1
ATOM 875 C CA . LEU A 1 109 ? 0.317 -12.755 -10.647 1.00 93.31 109 LEU A CA 1
ATOM 876 C C . LEU A 1 109 ? -0.056 -12.199 -12.025 1.00 93.31 109 LEU A C 1
ATOM 878 O O . LEU A 1 109 ? 0.154 -12.865 -13.036 1.00 93.31 109 LEU A O 1
ATOM 882 N N . CYS A 1 110 ? -0.614 -10.991 -12.084 1.00 93.94 110 CYS A N 1
ATOM 883 C CA . CYS A 1 110 ? -1.039 -10.369 -13.338 1.00 93.94 110 CYS A CA 1
ATOM 884 C C . CYS A 1 110 ? 0.081 -9.584 -14.036 1.00 93.94 110 CYS A C 1
ATOM 886 O O . CYS A 1 110 ? -0.164 -8.992 -15.085 1.00 93.94 110 CYS A O 1
ATOM 888 N N . GLY A 1 111 ? 1.290 -9.533 -13.467 1.00 92.19 111 GLY A N 1
ATOM 889 C CA . GLY A 1 111 ? 2.381 -8.739 -14.030 1.00 92.19 111 GLY A CA 1
ATOM 890 C C . GLY A 1 111 ? 2.105 -7.232 -13.976 1.00 92.19 111 GLY A C 1
ATOM 891 O O . GLY A 1 111 ? 2.417 -6.496 -14.910 1.00 92.19 111 GLY A O 1
ATOM 892 N N . GLY A 1 112 ? 1.538 -6.741 -12.875 1.00 92.38 112 GLY A N 1
ATOM 893 C CA . GLY A 1 112 ? 1.277 -5.317 -12.668 1.00 92.38 112 GLY A CA 1
ATOM 894 C C . GLY A 1 112 ? 2.548 -4.459 -12.707 1.00 92.38 112 GLY A C 1
ATOM 895 O O . GLY A 1 112 ? 2.513 -3.349 -13.228 1.00 92.38 112 GLY A O 1
ATOM 896 N N . ILE A 1 113 ? 3.689 -4.986 -12.243 1.00 92.88 113 ILE A N 1
ATOM 897 C CA . ILE A 1 113 ? 4.990 -4.297 -12.319 1.00 92.88 113 ILE A CA 1
ATOM 898 C C . ILE A 1 113 ? 5.442 -4.095 -13.780 1.00 92.88 113 ILE A C 1
ATOM 900 O O . ILE A 1 113 ? 5.658 -2.942 -14.164 1.00 92.88 113 ILE A O 1
ATOM 904 N N . PRO A 1 114 ? 5.561 -5.144 -14.626 1.00 93.88 114 PRO A N 1
ATOM 905 C CA . PRO A 1 114 ? 5.930 -4.955 -16.030 1.00 93.88 114 PRO A CA 1
ATOM 906 C C . PRO A 1 114 ? 4.889 -4.150 -16.817 1.00 93.88 114 PRO A C 1
ATOM 908 O O . PRO A 1 114 ? 5.269 -3.375 -17.693 1.00 93.88 114 PRO A O 1
ATOM 911 N N . PHE A 1 115 ? 3.600 -4.259 -16.477 1.00 94.75 115 PHE A N 1
ATOM 912 C CA . PHE A 1 115 ? 2.560 -3.396 -17.041 1.00 94.75 115 PHE A CA 1
ATOM 913 C C . PHE A 1 115 ? 2.799 -1.916 -16.713 1.00 94.75 115 PHE A C 1
ATOM 915 O O . PHE A 1 115 ? 2.752 -1.057 -17.589 1.00 94.75 115 PHE A O 1
ATOM 922 N N . LEU A 1 116 ? 3.104 -1.589 -15.458 1.00 94.81 116 LEU A N 1
ATOM 923 C CA . LEU A 1 116 ? 3.365 -0.206 -15.068 1.00 94.81 116 LEU A CA 1
ATOM 924 C C . LEU A 1 116 ? 4.660 0.330 -15.698 1.00 94.81 116 LEU A C 1
ATOM 926 O O . LEU A 1 116 ? 4.745 1.507 -16.055 1.00 94.81 116 LEU A O 1
ATOM 930 N N . TRP A 1 117 ? 5.657 -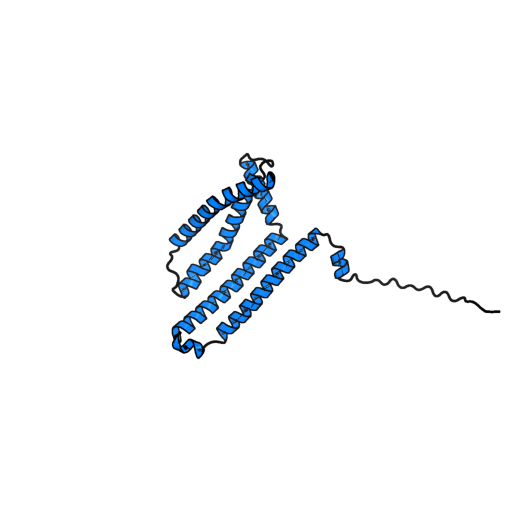0.535 -15.883 1.00 94.50 117 TRP A N 1
ATOM 931 C CA . TRP A 1 117 ? 6.897 -0.208 -16.585 1.00 94.50 117 TRP A CA 1
ATOM 932 C C . TRP A 1 117 ? 6.671 0.125 -18.064 1.00 94.50 117 TRP A C 1
ATOM 934 O O . TRP A 1 117 ? 7.217 1.120 -18.549 1.00 94.50 117 TRP A O 1
ATOM 944 N N . SER A 1 118 ? 5.848 -0.653 -18.777 1.00 93.31 118 SER A N 1
ATOM 945 C CA . SER A 1 118 ? 5.529 -0.376 -20.185 1.00 93.31 118 SER A CA 1
ATOM 946 C C . SER A 1 118 ? 4.741 0.923 -20.342 1.00 93.31 118 SER A C 1
ATOM 948 O O . SER A 1 118 ? 5.105 1.755 -21.171 1.00 93.31 118 SER A O 1
ATOM 950 N N . VAL A 1 119 ? 3.757 1.169 -19.470 1.00 94.44 119 VAL A N 1
ATOM 951 C CA . VAL A 1 119 ? 3.006 2.436 -19.428 1.00 94.44 119 VAL A CA 1
ATOM 952 C C . VAL A 1 119 ? 3.938 3.626 -19.190 1.00 94.44 119 VAL A C 1
ATOM 954 O O . VAL A 1 119 ? 3.782 4.679 -19.808 1.00 94.44 119 VAL A O 1
ATOM 957 N N . SER A 1 120 ? 4.940 3.459 -18.326 1.00 93.69 120 SER A N 1
ATOM 958 C CA . SER A 1 120 ? 5.941 4.495 -18.060 1.00 93.69 120 SER A CA 1
ATOM 959 C C . SER A 1 120 ? 6.798 4.783 -19.292 1.00 93.69 120 SER A C 1
ATOM 961 O O . SER A 1 120 ? 7.034 5.946 -19.608 1.00 93.69 120 SER A O 1
ATOM 963 N N . GLY A 1 121 ? 7.201 3.742 -20.027 1.00 91.62 121 GLY A N 1
ATOM 964 C CA . GLY A 1 121 ? 7.902 3.874 -21.307 1.00 91.62 121 GLY A CA 1
ATOM 965 C C . GLY A 1 121 ? 7.067 4.609 -22.356 1.00 91.62 121 GLY A C 1
ATOM 966 O O . GLY A 1 121 ? 7.563 5.530 -22.998 1.00 91.62 121 GLY A O 1
ATOM 967 N N . ASP A 1 122 ? 5.780 4.279 -22.481 1.00 91.94 122 ASP A N 1
ATOM 968 C CA . ASP A 1 122 ? 4.864 4.956 -23.407 1.00 91.94 122 ASP A CA 1
ATOM 969 C C . ASP A 1 122 ? 4.702 6.446 -23.081 1.00 91.94 122 ASP A C 1
ATOM 971 O O . ASP A 1 122 ? 4.672 7.285 -23.986 1.00 91.94 122 ASP A O 1
ATOM 975 N N . ILE A 1 123 ? 4.618 6.796 -21.795 1.00 91.62 123 ILE A N 1
ATOM 976 C CA . ILE A 1 123 ? 4.536 8.190 -21.340 1.00 91.62 123 ILE A CA 1
ATOM 977 C C . ILE A 1 123 ? 5.844 8.932 -21.633 1.00 91.62 123 ILE A C 1
ATOM 979 O O . ILE A 1 123 ? 5.800 10.038 -22.178 1.00 91.62 123 ILE A O 1
ATOM 983 N N . SER A 1 124 ? 6.996 8.328 -21.335 1.00 90.31 124 SER A N 1
ATOM 984 C CA . SER A 1 124 ? 8.314 8.909 -21.627 1.00 90.31 124 SER A CA 1
ATOM 985 C C . SER A 1 124 ? 8.529 9.129 -23.125 1.00 90.31 124 SER A C 1
ATOM 987 O O . SER A 1 124 ? 8.910 10.230 -23.531 1.00 90.31 124 SER A O 1
ATOM 989 N N . ASN A 1 125 ? 8.174 8.143 -23.954 1.00 89.38 125 ASN A N 1
ATOM 990 C CA . ASN A 1 125 ? 8.273 8.228 -25.411 1.00 89.38 125 ASN A CA 1
ATOM 991 C C . ASN A 1 125 ? 7.402 9.362 -25.972 1.00 89.38 125 ASN A C 1
ATOM 993 O O . ASN A 1 125 ? 7.848 10.129 -26.825 1.00 89.38 125 ASN A O 1
ATOM 997 N N . ARG A 1 126 ? 6.172 9.528 -25.462 1.00 88.94 126 ARG A N 1
ATOM 998 C CA . ARG A 1 126 ? 5.283 10.644 -25.845 1.00 88.94 126 ARG A CA 1
ATOM 999 C C . ARG A 1 126 ? 5.831 12.009 -25.436 1.00 88.94 126 ARG A C 1
ATOM 1001 O O . ARG A 1 126 ? 5.553 12.993 -26.115 1.00 88.94 126 ARG A O 1
ATOM 1008 N N . ALA A 1 127 ? 6.597 12.070 -24.352 1.00 86.56 127 ALA A N 1
ATOM 1009 C CA . ALA A 1 127 ? 7.283 13.279 -23.907 1.00 86.56 127 ALA A CA 1
ATOM 1010 C C . ALA A 1 127 ? 8.575 13.574 -24.700 1.00 86.56 127 ALA A C 1
ATOM 1012 O O . ALA A 1 127 ? 9.231 14.577 -24.429 1.00 86.56 127 ALA A O 1
ATOM 1013 N N . GLY A 1 128 ? 8.928 12.739 -25.686 1.00 84.06 128 GLY A N 1
ATOM 1014 C CA . GLY A 1 128 ? 10.114 12.907 -26.529 1.00 84.06 128 GLY A CA 1
ATOM 1015 C C . GLY A 1 128 ? 11.393 12.301 -25.948 1.00 84.06 128 GLY A C 1
ATOM 1016 O O . GLY A 1 128 ? 12.466 12.528 -26.498 1.00 84.06 128 GLY A O 1
ATOM 1017 N N . PHE A 1 129 ? 11.291 11.531 -24.862 1.00 83.44 129 PHE A N 1
ATOM 1018 C CA . PHE A 1 129 ? 12.404 10.775 -24.294 1.00 83.44 129 PHE A CA 1
ATOM 1019 C C . PHE A 1 129 ? 12.304 9.326 -24.771 1.00 83.44 129 PHE A C 1
ATOM 1021 O O . PHE A 1 129 ? 11.424 8.596 -24.320 1.00 83.44 129 PHE A O 1
ATOM 1028 N N . GLY A 1 130 ? 13.178 8.928 -25.699 1.00 77.56 130 GLY A N 1
ATOM 1029 C CA . GLY A 1 130 ? 13.224 7.563 -26.218 1.00 77.56 130 GLY A CA 1
ATOM 1030 C C . GLY A 1 130 ? 13.714 6.532 -25.195 1.00 77.56 130 GLY A C 1
ATOM 1031 O O . GLY A 1 130 ? 14.062 6.851 -24.053 1.00 77.56 130 GLY A O 1
ATOM 1032 N N . SER A 1 131 ? 13.794 5.274 -25.634 1.00 75.69 131 SER A N 1
ATOM 1033 C CA . SER A 1 131 ? 14.255 4.129 -24.830 1.00 75.69 131 SER A CA 1
ATOM 1034 C C . SER A 1 131 ? 15.688 4.261 -24.296 1.00 75.69 131 SER A C 1
ATOM 1036 O O . SER A 1 131 ? 16.076 3.552 -23.374 1.00 75.69 131 SER A O 1
ATOM 1038 N N . GLU A 1 132 ? 16.486 5.168 -24.855 1.00 77.81 132 GLU A N 1
ATOM 1039 C CA . GLU A 1 132 ? 17.835 5.487 -24.391 1.00 77.81 132 GLU A CA 1
ATOM 1040 C C . GLU A 1 132 ? 17.857 6.189 -23.017 1.00 77.81 132 GLU A C 1
ATOM 1042 O O . GLU A 1 132 ? 18.868 6.139 -22.307 1.00 77.81 132 GLU A O 1
ATOM 1047 N N . TYR A 1 133 ? 16.738 6.792 -22.598 1.00 86.12 133 TYR A N 1
ATOM 1048 C CA . TYR A 1 133 ? 16.598 7.509 -21.328 1.00 86.12 133 TYR A CA 1
ATOM 1049 C C . TYR A 1 133 ? 15.998 6.634 -20.216 1.00 86.12 133 TYR A C 1
ATOM 1051 O O . TYR A 1 133 ? 14.990 6.975 -19.597 1.00 86.12 133 TYR A O 1
ATOM 1059 N N . GLU A 1 134 ? 16.671 5.529 -19.897 1.00 87.38 134 GLU A N 1
ATOM 1060 C CA . GLU A 1 134 ? 16.260 4.573 -18.853 1.00 87.38 134 GLU A CA 1
ATOM 1061 C C . GLU A 1 134 ? 16.036 5.223 -17.471 1.00 87.38 134 GLU A C 1
ATOM 1063 O O . GLU A 1 134 ? 15.106 4.866 -16.745 1.00 87.38 134 GLU A O 1
ATOM 1068 N N . ILE A 1 135 ? 16.840 6.238 -17.119 1.00 90.75 135 ILE A N 1
ATOM 1069 C CA . ILE A 1 135 ? 16.668 6.992 -15.865 1.00 90.75 135 ILE A CA 1
ATOM 1070 C C . ILE A 1 135 ? 15.325 7.733 -15.875 1.00 90.75 135 ILE A C 1
ATOM 1072 O O . ILE A 1 135 ? 14.602 7.698 -14.886 1.00 90.75 135 ILE A O 1
ATOM 1076 N N . VAL A 1 136 ? 14.951 8.364 -16.992 1.00 91.25 136 VAL A N 1
ATOM 1077 C CA . VAL A 1 136 ? 13.682 9.100 -17.103 1.00 91.25 136 VAL A CA 1
ATOM 1078 C C . VAL A 1 136 ? 12.501 8.137 -17.009 1.00 91.25 136 VAL A C 1
ATOM 1080 O O . VAL A 1 136 ? 11.566 8.409 -16.258 1.00 91.25 136 VAL A O 1
ATOM 1083 N N . GLN A 1 137 ? 12.558 6.990 -17.694 1.00 93.50 137 GLN A N 1
ATOM 1084 C CA . GLN A 1 137 ? 11.528 5.952 -17.573 1.00 93.50 137 GLN A CA 1
ATOM 1085 C C . GLN A 1 137 ? 11.396 5.450 -16.128 1.00 93.50 137 GLN A C 1
ATOM 1087 O O . GLN A 1 137 ? 10.280 5.310 -15.632 1.00 93.50 137 GLN A O 1
ATOM 1092 N N . SER A 1 138 ? 12.516 5.261 -15.425 1.00 93.81 138 SER A N 1
ATOM 1093 C CA . SER A 1 138 ? 12.529 4.847 -14.016 1.00 93.81 138 SER A CA 1
ATOM 1094 C C . SER A 1 138 ? 11.888 5.888 -13.091 1.00 93.81 138 SER A C 1
ATOM 1096 O O . SER A 1 138 ? 11.152 5.533 -12.171 1.00 93.81 138 SER A O 1
ATOM 1098 N N . LEU A 1 139 ? 12.118 7.182 -13.340 1.00 94.25 139 LEU A N 1
ATOM 1099 C CA . LEU A 1 139 ? 11.487 8.267 -12.579 1.00 94.25 139 LEU A CA 1
ATOM 1100 C C . LEU A 1 139 ? 9.975 8.331 -12.812 1.00 94.25 139 LEU A C 1
ATOM 1102 O O . LEU A 1 139 ? 9.217 8.491 -11.856 1.00 94.25 139 LEU A O 1
ATOM 1106 N N . VAL A 1 140 ? 9.530 8.173 -14.062 1.00 94.69 140 VAL A N 1
ATOM 1107 C CA . VAL A 1 140 ? 8.098 8.106 -14.396 1.00 94.69 140 VAL A CA 1
ATOM 1108 C C . VAL A 1 140 ? 7.461 6.879 -13.747 1.00 94.69 140 VAL A C 1
ATOM 1110 O O . VAL A 1 140 ? 6.407 7.003 -13.126 1.00 94.69 140 VAL A O 1
ATOM 1113 N N . PHE A 1 141 ? 8.127 5.726 -13.802 1.00 95.62 141 PHE A N 1
ATOM 1114 C CA . PHE A 1 141 ? 7.679 4.510 -13.131 1.00 95.62 141 PHE A CA 1
ATOM 1115 C C . PHE A 1 141 ? 7.491 4.719 -11.630 1.00 95.62 141 PHE A C 1
ATOM 1117 O O . PHE A 1 141 ? 6.432 4.389 -11.099 1.00 95.62 141 PHE A O 1
ATOM 1124 N N . LEU A 1 142 ? 8.463 5.324 -10.944 1.00 95.81 142 LEU A N 1
ATOM 1125 C CA . LEU A 1 142 ? 8.343 5.608 -9.513 1.00 95.81 142 LEU A CA 1
ATOM 1126 C C . LEU A 1 142 ? 7.224 6.594 -9.197 1.00 95.81 142 LEU A C 1
ATOM 1128 O O . LEU A 1 142 ? 6.493 6.393 -8.225 1.00 95.81 142 LEU A O 1
ATOM 1132 N N . LEU A 1 143 ? 7.052 7.631 -10.018 1.00 95.94 143 LEU A N 1
ATOM 1133 C CA . LEU A 1 143 ? 5.952 8.577 -9.864 1.00 95.94 143 LEU A CA 1
ATOM 1134 C C . LEU A 1 143 ? 4.597 7.865 -9.977 1.00 95.94 143 LEU A C 1
ATOM 1136 O O . LEU A 1 143 ? 3.732 8.063 -9.129 1.00 95.94 143 LEU A O 1
ATOM 1140 N N . LEU A 1 144 ? 4.418 7.008 -10.985 1.00 95.81 144 LEU A N 1
ATOM 1141 C CA . LEU A 1 144 ? 3.175 6.258 -11.176 1.00 95.81 144 LEU A CA 1
ATOM 1142 C C . LEU A 1 144 ? 2.955 5.210 -10.084 1.00 95.81 144 LEU A C 1
ATOM 1144 O O . LEU A 1 144 ? 1.836 5.078 -9.598 1.00 95.81 144 LEU A O 1
ATOM 1148 N N . ALA A 1 145 ? 4.003 4.498 -9.667 1.00 95.25 145 ALA A N 1
ATOM 1149 C CA . ALA A 1 145 ? 3.919 3.482 -8.621 1.00 95.25 145 ALA A CA 1
ATOM 1150 C C . ALA A 1 145 ? 3.522 4.103 -7.278 1.00 95.25 145 ALA A C 1
ATOM 1152 O O . ALA A 1 145 ? 2.592 3.643 -6.620 1.00 95.25 145 ALA A O 1
ATOM 1153 N N . THR A 1 146 ? 4.175 5.201 -6.895 1.00 95.38 146 THR A N 1
ATOM 1154 C CA . THR A 1 146 ? 3.847 5.915 -5.655 1.00 95.38 146 THR A CA 1
ATOM 1155 C C . THR A 1 146 ? 2.488 6.604 -5.722 1.00 95.38 146 THR A C 1
ATOM 1157 O O . THR A 1 146 ? 1.786 6.649 -4.713 1.00 95.38 146 THR A O 1
ATOM 1160 N N . LEU A 1 147 ? 2.081 7.107 -6.893 1.00 96.25 147 LEU A N 1
ATOM 1161 C CA . LEU A 1 147 ? 0.733 7.631 -7.105 1.00 96.25 147 LEU A CA 1
ATOM 1162 C C . LEU A 1 147 ? -0.319 6.530 -6.949 1.00 96.25 147 LEU A C 1
ATOM 1164 O O . LEU A 1 147 ? -1.314 6.740 -6.261 1.00 96.25 147 LEU A O 1
ATOM 1168 N N . PHE A 1 148 ? -0.087 5.358 -7.541 1.00 95.62 148 PHE A N 1
ATOM 1169 C CA . PHE A 1 148 ? -0.963 4.199 -7.409 1.00 95.62 148 PHE A CA 1
ATOM 1170 C C . PHE A 1 148 ? -1.124 3.806 -5.937 1.00 95.62 148 PHE A C 1
ATOM 1172 O O . PHE A 1 148 ? -2.250 3.791 -5.444 1.00 95.62 148 PHE A O 1
ATOM 1179 N N . SER A 1 149 ? -0.021 3.624 -5.202 1.00 93.69 149 SER A N 1
ATOM 1180 C CA . SER A 1 149 ? -0.068 3.309 -3.766 1.00 93.69 149 SER A CA 1
ATOM 1181 C C . SER A 1 149 ? -0.751 4.397 -2.933 1.00 93.69 149 SER A C 1
ATOM 1183 O O . SER A 1 149 ? -1.471 4.092 -1.983 1.00 93.69 149 SER A O 1
ATOM 1185 N N . ALA A 1 150 ? -0.560 5.676 -3.272 1.00 94.25 150 ALA A N 1
ATOM 1186 C CA . ALA A 1 150 ? -1.242 6.770 -2.586 1.00 94.25 150 ALA A CA 1
ATOM 1187 C C . ALA A 1 150 ? -2.760 6.711 -2.807 1.00 94.25 150 ALA A C 1
ATOM 1189 O O . ALA A 1 150 ? -3.521 6.915 -1.865 1.00 94.25 150 ALA A O 1
ATOM 1190 N N . VAL A 1 151 ? -3.204 6.402 -4.028 1.00 95.25 151 VAL A N 1
ATOM 1191 C CA . VAL A 1 151 ? -4.627 6.286 -4.373 1.00 95.25 151 VAL A CA 1
ATOM 1192 C C . VAL A 1 151 ? -5.260 5.056 -3.727 1.00 95.25 151 VAL A C 1
ATOM 1194 O O . VAL A 1 151 ? -6.341 5.182 -3.156 1.00 95.25 151 VAL A O 1
ATOM 1197 N N . THR A 1 152 ? -4.608 3.891 -3.761 1.00 94.00 152 THR A N 1
ATOM 1198 C CA . THR A 1 152 ? -5.167 2.660 -3.173 1.00 94.00 152 THR A CA 1
ATOM 1199 C C . THR A 1 152 ? -5.153 2.687 -1.647 1.00 94.00 152 THR A C 1
ATOM 1201 O O . THR A 1 152 ? -6.069 2.156 -1.021 1.00 94.00 152 THR A O 1
ATOM 1204 N N . GLY A 1 153 ? -4.201 3.395 -1.030 1.00 92.88 153 GLY A N 1
ATOM 1205 C CA . GLY A 1 153 ? -4.141 3.620 0.418 1.00 92.88 153 GLY A CA 1
ATOM 1206 C C . GLY A 1 153 ? -5.112 4.684 0.953 1.00 92.88 153 GLY A C 1
ATOM 1207 O O . GLY A 1 153 ? -5.470 4.663 2.135 1.00 92.88 153 GLY A O 1
ATOM 1208 N N . LEU A 1 154 ? -5.567 5.615 0.110 1.00 94.19 154 LEU A N 1
ATOM 1209 C CA . LEU A 1 154 ? -6.383 6.759 0.533 1.00 94.19 154 LEU A CA 1
ATOM 1210 C C . LEU A 1 154 ? -7.743 6.367 1.148 1.00 94.19 154 LEU A C 1
ATOM 1212 O O . LEU A 1 154 ? -8.069 6.917 2.204 1.00 94.19 154 LEU A O 1
ATOM 1216 N N . PRO A 1 155 ? -8.518 5.411 0.592 1.00 94.75 155 PRO A N 1
ATOM 1217 C CA . PRO A 1 155 ? -9.759 4.936 1.209 1.00 94.75 155 PRO A CA 1
ATOM 1218 C C . PRO A 1 155 ? -9.551 4.376 2.620 1.00 94.75 155 PRO A C 1
ATOM 1220 O O . PRO A 1 155 ? -10.320 4.687 3.529 1.00 94.75 155 PRO A O 1
ATOM 1223 N N . TRP A 1 156 ? -8.482 3.600 2.825 1.00 94.75 156 TRP A N 1
ATOM 1224 C CA . TRP A 1 156 ? -8.140 3.023 4.127 1.00 94.75 156 TRP A CA 1
ATOM 1225 C C . TRP A 1 156 ? -7.770 4.108 5.135 1.00 94.75 156 TRP A C 1
ATOM 1227 O O . TRP A 1 156 ? -8.251 4.093 6.268 1.00 94.75 156 TRP A O 1
ATOM 1237 N N . SER A 1 157 ? -6.972 5.092 4.715 1.00 93.69 157 SER A N 1
ATOM 1238 C CA . SER A 1 157 ? -6.617 6.228 5.567 1.00 93.69 157 SER A CA 1
ATOM 1239 C C . SER A 1 157 ? -7.838 7.073 5.937 1.00 93.69 157 SER A C 1
ATOM 1241 O O . SER A 1 157 ? -7.959 7.472 7.093 1.00 93.69 157 SER A O 1
ATOM 1243 N N . LEU A 1 158 ? -8.750 7.325 4.991 1.00 94.69 158 LEU A N 1
ATOM 1244 C CA . LEU A 1 158 ? -9.998 8.045 5.256 1.00 94.69 158 LEU A CA 1
ATOM 1245 C C . LEU A 1 158 ? -10.869 7.297 6.263 1.00 94.69 158 LEU A C 1
ATOM 1247 O O . LEU A 1 158 ? -11.359 7.908 7.210 1.00 94.69 158 LEU A O 1
ATOM 1251 N N . TYR A 1 159 ? -11.040 5.985 6.087 1.00 95.25 159 TYR A N 1
ATOM 1252 C CA . TYR A 1 159 ? -11.825 5.168 7.009 1.00 95.25 159 TYR A CA 1
ATOM 1253 C C . TYR A 1 159 ? -11.218 5.177 8.415 1.00 95.25 159 TYR A C 1
ATOM 1255 O O . TYR A 1 159 ? -11.927 5.387 9.398 1.00 95.25 159 TYR A O 1
ATOM 1263 N N . ASN A 1 160 ? -9.897 5.022 8.531 1.00 94.12 160 ASN A N 1
ATOM 1264 C CA . ASN A 1 160 ? -9.237 5.078 9.829 1.00 94.12 160 ASN A CA 1
ATOM 1265 C C . ASN A 1 160 ? -9.464 6.435 10.518 1.00 94.12 160 ASN A C 1
ATOM 1267 O O . ASN A 1 160 ? -9.929 6.466 11.651 1.00 94.12 160 ASN A O 1
ATOM 1271 N N . THR A 1 161 ? -9.213 7.555 9.835 1.00 94.06 161 THR A N 1
ATOM 1272 C CA . THR A 1 161 ? -9.318 8.895 10.438 1.00 94.06 161 THR A CA 1
ATOM 1273 C C . THR A 1 161 ? -10.762 9.320 10.720 1.00 94.06 161 THR A C 1
ATOM 1275 O O . THR A 1 161 ? -11.066 9.761 11.823 1.00 94.06 161 THR A O 1
ATOM 1278 N N . PHE A 1 162 ? -11.670 9.187 9.752 1.00 94.56 162 PHE A N 1
ATOM 1279 C CA . PHE A 1 162 ? -13.025 9.744 9.861 1.00 94.56 162 PHE A CA 1
ATOM 1280 C C . PHE A 1 162 ? -14.064 8.770 10.422 1.00 94.56 162 PHE A C 1
ATOM 1282 O O . PHE A 1 162 ? -15.160 9.204 10.762 1.00 94.56 162 PHE A O 1
ATOM 1289 N N . VAL A 1 163 ? -13.756 7.471 10.521 1.00 93.94 163 VAL A N 1
ATOM 1290 C CA . VAL A 1 163 ? -14.664 6.481 11.125 1.00 93.94 163 VAL A CA 1
ATOM 1291 C C . VAL A 1 163 ? -14.114 5.982 12.452 1.00 93.94 163 VAL A C 1
ATOM 1293 O O . VAL A 1 163 ? -14.819 6.043 13.453 1.00 93.94 163 VAL A O 1
ATOM 1296 N N . ILE A 1 164 ? -12.871 5.498 12.492 1.00 93.81 164 ILE A N 1
ATOM 1297 C CA . ILE A 1 164 ? -12.316 4.892 13.714 1.00 93.81 164 ILE A CA 1
ATOM 1298 C C . ILE A 1 164 ? -11.889 5.977 14.699 1.00 93.81 164 ILE A C 1
ATOM 1300 O O . ILE A 1 164 ? -12.400 6.022 15.814 1.00 93.81 164 ILE A O 1
ATOM 1304 N N . GLU A 1 165 ? -10.993 6.875 14.297 1.00 93.88 165 GLU A N 1
ATOM 1305 C CA . GLU A 1 165 ? -10.483 7.921 15.191 1.00 93.88 165 GLU A CA 1
ATOM 1306 C C . GLU A 1 165 ? -11.592 8.911 15.594 1.00 93.88 165 GLU A C 1
ATOM 1308 O O . GLU A 1 165 ? -11.642 9.328 16.748 1.00 93.88 165 GLU A O 1
ATOM 1313 N N . GLU A 1 166 ? -12.533 9.229 14.697 1.00 93.81 166 GLU A N 1
ATOM 1314 C CA . GLU A 1 166 ? -13.715 10.049 15.019 1.00 93.81 166 GLU A CA 1
ATOM 1315 C C . GLU A 1 166 ? -14.638 9.365 16.043 1.00 93.81 166 GLU A C 1
ATOM 1317 O O . GLU A 1 166 ? -15.032 9.990 17.025 1.00 93.81 166 GLU A O 1
ATOM 1322 N N . LYS A 1 167 ? -14.933 8.062 15.881 1.00 92.31 167 LYS A N 1
ATOM 1323 C CA . LYS A 1 167 ? -15.767 7.291 16.828 1.00 92.31 167 LYS A CA 1
ATOM 1324 C C . LYS A 1 167 ? -15.202 7.312 18.249 1.00 92.31 167 LYS A C 1
ATOM 1326 O O . LYS A 1 167 ? -15.968 7.284 19.210 1.00 92.31 167 LYS A O 1
ATOM 1331 N N . HIS A 1 168 ? -13.878 7.351 18.378 1.00 92.12 168 HIS A N 1
ATOM 1332 C CA . HIS A 1 168 ? -13.182 7.392 19.666 1.00 92.12 168 HIS A CA 1
ATOM 1333 C C . HIS A 1 168 ? -12.807 8.814 20.117 1.00 92.12 168 HIS A C 1
ATOM 1335 O O . HIS A 1 168 ? -12.215 8.977 21.180 1.00 92.12 168 HIS A O 1
ATOM 1341 N N . GLY A 1 169 ? -13.191 9.849 19.359 1.00 90.56 169 GLY A N 1
ATOM 1342 C CA . GLY A 1 169 ? -12.971 11.259 19.702 1.00 90.56 169 GLY A CA 1
ATOM 1343 C C . GLY A 1 169 ? -11.527 11.747 19.538 1.00 90.56 169 GLY A C 1
ATOM 1344 O O . GLY A 1 169 ? -11.174 12.811 20.047 1.00 90.56 169 GLY A O 1
ATOM 1345 N N . PHE A 1 170 ? -10.680 10.985 18.843 1.00 90.06 170 PHE A N 1
ATOM 1346 C CA . PHE A 1 170 ? -9.282 11.335 18.585 1.00 90.06 170 PHE A CA 1
ATOM 1347 C C . PHE A 1 170 ? -9.099 12.196 17.336 1.00 90.06 170 PHE A C 1
ATOM 1349 O O . PHE A 1 170 ? -8.087 12.892 17.214 1.00 90.06 170 PHE A O 1
ATOM 1356 N N . ASN A 1 171 ? -10.055 12.183 16.405 1.00 91.81 171 ASN A N 1
ATOM 1357 C CA . ASN A 1 171 ? -9.946 13.006 15.211 1.00 91.81 171 ASN A CA 1
ATOM 1358 C C . ASN A 1 171 ? -10.153 14.496 15.538 1.00 91.81 171 ASN A C 1
ATOM 1360 O O . ASN A 1 171 ? -11.132 14.901 16.155 1.00 91.81 171 ASN A O 1
ATOM 1364 N N . GLN A 1 172 ? -9.206 15.317 15.093 1.00 90.81 172 GLN A N 1
ATOM 1365 C CA . GLN A 1 172 ? -9.236 16.782 15.194 1.00 90.81 172 GLN A CA 1
ATOM 1366 C C . GLN A 1 172 ? -9.103 17.437 13.809 1.00 90.81 172 GLN A C 1
ATOM 1368 O O . GLN A 1 172 ? -8.929 18.650 13.687 1.00 90.81 172 GLN A O 1
ATOM 1373 N N . GLN A 1 173 ? -9.116 16.633 12.742 1.00 90.75 173 GLN A N 1
ATOM 1374 C CA . GLN A 1 173 ? -8.893 17.077 11.373 1.00 90.75 173 GLN A CA 1
ATOM 1375 C C . GLN A 1 173 ? -10.209 17.150 10.600 1.00 90.75 173 GLN A C 1
ATOM 1377 O O . GLN A 1 173 ? -11.088 16.301 10.727 1.00 90.75 173 GLN A O 1
ATOM 1382 N N . THR A 1 174 ? -10.321 18.154 9.732 1.00 93.31 174 THR A N 1
ATOM 1383 C CA . THR A 1 174 ? -11.420 18.258 8.764 1.00 93.31 174 THR A CA 1
ATOM 1384 C C . THR A 1 174 ? -11.056 17.561 7.454 1.00 93.31 174 THR A C 1
ATOM 1386 O O . THR A 1 174 ? -9.878 17.469 7.101 1.00 93.31 174 THR A O 1
ATOM 1389 N N . LEU A 1 175 ? -12.060 17.132 6.678 1.00 92.00 175 LEU A N 1
ATOM 1390 C CA . LEU A 1 175 ? -11.853 16.508 5.359 1.00 92.00 175 LEU A CA 1
ATOM 1391 C C . LEU A 1 175 ? -10.985 17.377 4.434 1.00 92.00 175 LEU A C 1
ATOM 1393 O O . LEU A 1 175 ? -10.041 16.886 3.820 1.00 92.00 175 LEU A O 1
ATOM 1397 N N . GLY A 1 176 ? -11.244 18.688 4.380 1.00 93.00 176 GLY A N 1
ATOM 1398 C CA . GLY A 1 176 ? -10.451 19.613 3.566 1.00 93.00 176 GLY A CA 1
ATOM 1399 C C . GLY A 1 176 ? -8.990 19.717 4.016 1.00 93.00 176 GLY A C 1
ATOM 1400 O O . GLY A 1 176 ? -8.091 19.784 3.176 1.00 93.00 176 GLY A O 1
ATOM 1401 N N . PHE A 1 177 ? -8.734 19.691 5.330 1.00 93.44 177 PHE A N 1
ATOM 1402 C CA . PHE A 1 177 ? -7.371 19.679 5.864 1.00 93.44 177 PHE A CA 1
ATOM 1403 C C . PHE A 1 177 ? -6.651 18.369 5.531 1.00 93.44 177 PHE A C 1
ATOM 1405 O O . PHE A 1 177 ? -5.505 18.415 5.090 1.00 93.44 177 PHE A O 1
ATOM 1412 N N . PHE A 1 178 ? -7.341 17.232 5.651 1.00 94.19 178 PHE A N 1
ATOM 1413 C CA . PHE A 1 178 ? -6.805 15.910 5.331 1.00 94.19 178 PHE A CA 1
ATOM 1414 C C . PHE A 1 178 ? -6.328 15.810 3.875 1.00 94.19 178 PHE A C 1
ATOM 1416 O O . PHE A 1 178 ? -5.170 15.478 3.630 1.00 94.19 178 PHE A O 1
ATOM 1423 N N . PHE A 1 179 ? -7.168 16.169 2.896 1.00 94.88 179 PHE A N 1
ATOM 1424 C CA . PHE A 1 179 ? -6.767 16.121 1.482 1.00 94.88 179 PHE A CA 1
ATOM 1425 C C . PHE A 1 179 ? -5.634 17.099 1.169 1.00 94.88 179 PHE A C 1
ATOM 1427 O O . PHE A 1 179 ? -4.702 16.768 0.436 1.00 94.88 179 PHE A O 1
ATOM 1434 N N . LYS A 1 180 ? -5.681 18.302 1.752 1.00 94.88 180 LYS A N 1
ATOM 1435 C CA . LYS A 1 180 ? -4.620 19.297 1.581 1.00 94.88 180 LYS A CA 1
ATOM 1436 C C . LYS A 1 180 ? -3.288 18.796 2.142 1.00 94.88 180 LYS A C 1
ATOM 1438 O O . LYS A 1 180 ? -2.252 19.049 1.534 1.00 94.88 180 LYS A O 1
ATOM 1443 N N . ASP A 1 181 ? -3.306 18.109 3.278 1.00 94.56 181 ASP A N 1
ATOM 1444 C CA . ASP A 1 181 ? -2.120 17.507 3.885 1.00 94.56 181 ASP A CA 1
ATOM 1445 C C . ASP A 1 181 ? -1.600 16.319 3.064 1.00 94.56 181 ASP A C 1
ATOM 1447 O O . ASP A 1 181 ? -0.407 16.257 2.773 1.00 94.56 181 ASP A O 1
ATOM 1451 N N . ALA A 1 182 ? -2.487 15.441 2.588 1.00 94.00 182 ALA A N 1
ATOM 1452 C CA . ALA A 1 182 ? -2.127 14.309 1.735 1.00 94.00 182 ALA A CA 1
ATOM 1453 C C . ALA A 1 182 ? -1.436 14.756 0.435 1.00 94.00 182 ALA A C 1
ATOM 1455 O O . ALA A 1 182 ? -0.370 14.245 0.093 1.00 94.00 182 ALA A O 1
ATOM 1456 N N . ILE A 1 183 ? -1.984 15.767 -0.250 1.00 95.75 183 ILE A N 1
ATOM 1457 C CA . ILE A 1 183 ? -1.388 16.324 -1.475 1.00 95.75 183 ILE A CA 1
ATOM 1458 C C . ILE A 1 183 ? -0.026 16.958 -1.177 1.00 95.75 183 ILE A C 1
ATOM 1460 O O . ILE A 1 183 ? 0.934 16.730 -1.910 1.00 95.75 183 ILE A O 1
ATOM 1464 N N . LYS A 1 184 ? 0.090 17.733 -0.092 1.00 96.12 184 LYS A N 1
ATOM 1465 C CA . LY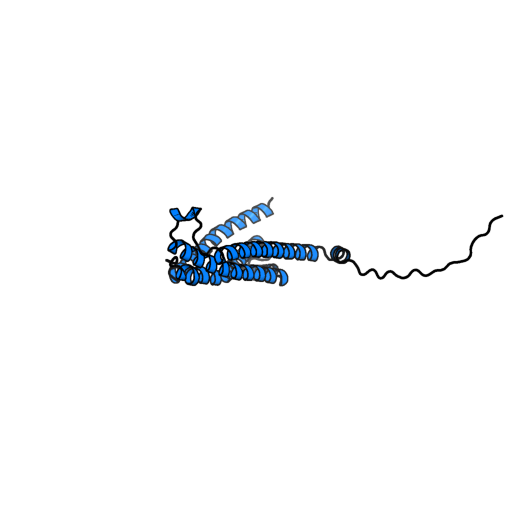S A 1 184 ? 1.370 18.341 0.303 1.00 96.12 184 LYS A CA 1
ATOM 1466 C C . LYS A 1 184 ? 2.429 17.287 0.597 1.00 96.12 184 LYS A C 1
ATOM 1468 O O . LYS A 1 184 ? 3.541 17.409 0.095 1.00 96.12 184 LYS A O 1
ATOM 1473 N N . LYS A 1 185 ? 2.085 16.261 1.379 1.00 95.00 185 LYS A N 1
ATOM 1474 C CA . LYS A 1 185 ? 2.979 15.137 1.682 1.00 95.00 185 LYS A CA 1
ATOM 1475 C C . LYS A 1 185 ? 3.431 14.452 0.402 1.00 95.00 185 LYS A C 1
ATOM 1477 O O . LYS A 1 185 ? 4.628 14.288 0.214 1.00 95.00 185 LYS A O 1
ATOM 1482 N N . PHE A 1 186 ? 2.500 14.154 -0.504 1.00 95.88 186 PHE A N 1
ATOM 1483 C CA . PHE A 1 186 ? 2.824 13.540 -1.787 1.00 95.88 186 PHE A CA 1
ATOM 1484 C C . PHE A 1 186 ? 3.805 14.394 -2.600 1.00 95.88 186 PHE A C 1
ATOM 1486 O O . PHE A 1 186 ? 4.845 13.890 -3.011 1.00 95.88 186 PHE A O 1
ATOM 1493 N N . ILE A 1 187 ? 3.535 15.693 -2.768 1.00 96.62 187 ILE A N 1
ATOM 1494 C CA . ILE A 1 187 ? 4.420 16.607 -3.508 1.00 96.62 187 ILE A CA 1
ATOM 1495 C C . ILE A 1 187 ? 5.813 16.655 -2.874 1.00 96.62 187 ILE A C 1
ATOM 1497 O O . ILE A 1 187 ? 6.806 16.502 -3.579 1.00 96.62 187 ILE A O 1
ATOM 1501 N N . VAL A 1 188 ? 5.899 16.823 -1.551 1.00 97.31 188 VAL A N 1
ATOM 1502 C CA . VAL A 1 188 ? 7.185 16.873 -0.836 1.00 97.31 188 VAL A CA 1
ATOM 1503 C C . VAL A 1 188 ? 7.955 15.565 -1.008 1.00 97.31 188 VAL A C 1
ATOM 1505 O O . VAL A 1 188 ? 9.148 15.598 -1.306 1.00 97.31 188 VAL A O 1
ATOM 1508 N N . THR A 1 189 ? 7.280 14.420 -0.889 1.00 95.69 189 THR A N 1
ATOM 1509 C CA . THR A 1 189 ? 7.887 13.110 -1.133 1.00 95.69 189 THR A CA 1
ATOM 1510 C C . THR A 1 189 ? 8.420 13.005 -2.558 1.00 95.69 189 THR A C 1
ATOM 1512 O O . THR A 1 189 ? 9.569 12.612 -2.716 1.00 95.69 189 THR A O 1
ATOM 1515 N N . GLN A 1 190 ? 7.664 13.409 -3.585 1.00 95.81 190 GLN A N 1
ATOM 1516 C CA . GLN A 1 190 ? 8.135 13.361 -4.978 1.00 95.81 190 GLN A CA 1
ATOM 1517 C C . GLN A 1 190 ? 9.323 14.296 -5.231 1.00 95.81 190 GLN A C 1
ATOM 1519 O O . GLN A 1 190 ? 10.283 13.908 -5.895 1.00 95.81 190 GLN A O 1
ATOM 1524 N N . CYS A 1 191 ? 9.299 15.507 -4.668 1.00 96.19 191 CYS A N 1
ATOM 1525 C CA . CYS A 1 191 ? 10.392 16.469 -4.806 1.00 96.19 191 CYS A CA 1
ATOM 1526 C C . CYS A 1 191 ? 11.716 15.958 -4.227 1.00 96.19 191 CYS A C 1
ATOM 1528 O O . CYS A 1 191 ? 12.769 16.375 -4.696 1.00 96.19 191 CYS A O 1
ATOM 1530 N N . ILE A 1 192 ? 11.675 15.080 -3.223 1.00 96.31 192 ILE A N 1
ATOM 1531 C CA . ILE A 1 192 ? 12.872 14.483 -2.618 1.00 96.31 192 ILE A CA 1
ATOM 1532 C C . ILE A 1 192 ? 13.218 13.153 -3.297 1.00 96.31 192 ILE A C 1
ATOM 1534 O O . ILE A 1 192 ? 14.379 12.913 -3.618 1.00 96.31 192 ILE A O 1
ATOM 1538 N N . LEU A 1 193 ? 12.223 12.300 -3.546 1.00 95.06 193 LEU A N 1
ATOM 1539 C CA . LEU A 1 193 ? 12.404 10.963 -4.104 1.00 95.06 193 LEU A CA 1
ATOM 1540 C C . LEU A 1 193 ? 13.027 11.018 -5.501 1.00 95.06 193 LEU A C 1
ATOM 1542 O O . LEU A 1 193 ? 14.028 10.352 -5.741 1.00 95.06 193 LEU A O 1
ATOM 1546 N N . LEU A 1 194 ? 12.485 11.837 -6.407 1.00 94.44 194 LEU A N 1
ATOM 1547 C CA . LEU A 1 194 ? 12.919 11.831 -7.807 1.00 94.44 194 LEU A CA 1
ATOM 1548 C C . LEU A 1 194 ? 14.388 12.276 -7.983 1.00 94.44 194 LEU A C 1
ATOM 1550 O O . LEU A 1 194 ? 15.120 11.573 -8.682 1.00 94.44 194 LEU A O 1
ATOM 1554 N N . PRO A 1 195 ? 14.880 13.365 -7.351 1.00 94.94 195 PRO A N 1
ATOM 1555 C CA . PRO A 1 195 ? 16.294 13.740 -7.447 1.00 94.94 195 PRO A CA 1
ATOM 1556 C C . PRO A 1 195 ? 17.241 12.752 -6.759 1.00 94.94 195 PRO A C 1
ATOM 1558 O O . PRO A 1 195 ? 18.335 12.497 -7.256 1.00 94.94 195 PRO A O 1
ATOM 1561 N N . VAL A 1 196 ? 16.836 12.188 -5.616 1.00 96.38 196 VAL A N 1
ATOM 1562 C CA . VAL A 1 196 ? 17.666 11.211 -4.896 1.00 96.38 196 VAL A CA 1
ATOM 1563 C C . VAL A 1 196 ? 17.800 9.931 -5.712 1.00 96.38 196 VAL A C 1
ATOM 1565 O O . VAL A 1 196 ? 18.908 9.422 -5.881 1.00 96.38 196 VAL A O 1
ATOM 1568 N N . THR A 1 197 ? 16.699 9.426 -6.271 1.00 94.38 197 THR A N 1
ATOM 1569 C CA . THR A 1 197 ? 16.746 8.226 -7.105 1.00 94.38 197 THR A CA 1
ATOM 1570 C C . THR A 1 197 ? 17.486 8.473 -8.413 1.00 94.38 197 THR A C 1
ATOM 1572 O O . THR A 1 197 ? 18.256 7.611 -8.826 1.00 94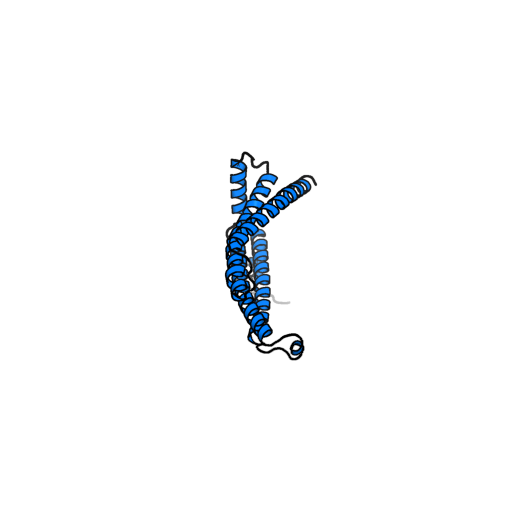.38 197 THR A O 1
ATOM 1575 N N . SER A 1 198 ? 17.308 9.625 -9.067 1.00 94.44 198 SER A N 1
ATOM 1576 C CA . SER A 1 198 ? 18.030 9.909 -10.313 1.00 94.44 198 SER A CA 1
ATOM 1577 C C . SER A 1 198 ? 19.545 9.909 -10.101 1.00 94.44 198 SER A C 1
ATOM 1579 O O . SER A 1 198 ? 20.269 9.301 -10.890 1.00 94.44 198 SER A O 1
ATOM 1581 N N . LEU A 1 199 ? 20.018 10.502 -8.998 1.00 95.00 199 LEU A N 1
ATOM 1582 C CA . LEU A 1 199 ? 21.427 10.483 -8.614 1.00 95.00 199 LEU A CA 1
ATOM 1583 C C . LEU A 1 199 ? 21.911 9.060 -8.308 1.00 95.00 199 LEU A C 1
ATOM 1585 O O . LEU A 1 199 ? 22.973 8.663 -8.781 1.00 95.00 199 LEU A O 1
ATOM 1589 N N . LEU A 1 200 ? 21.130 8.281 -7.556 1.00 95.56 200 LEU A N 1
ATOM 1590 C CA . LEU A 1 200 ? 21.462 6.893 -7.231 1.00 95.56 200 LEU A CA 1
ATOM 1591 C C . LEU A 1 200 ? 21.591 6.026 -8.491 1.00 95.56 200 LEU A C 1
ATOM 1593 O O . LEU A 1 200 ? 22.583 5.320 -8.648 1.00 95.56 200 LEU A O 1
ATOM 1597 N N . LEU A 1 201 ? 20.620 6.104 -9.405 1.00 93.12 201 LEU A N 1
ATOM 1598 C CA . LEU A 1 201 ? 20.648 5.360 -10.667 1.00 93.12 201 LEU A CA 1
ATOM 1599 C C . LEU A 1 201 ? 21.827 5.784 -11.543 1.00 93.12 201 LEU A C 1
ATOM 1601 O O . LEU A 1 201 ? 22.452 4.941 -12.182 1.00 93.12 201 LEU A O 1
ATOM 1605 N N . TYR A 1 202 ? 22.169 7.072 -11.543 1.00 94.12 202 TYR A N 1
ATOM 1606 C CA . TYR A 1 202 ? 23.346 7.563 -12.249 1.00 94.12 202 TYR A CA 1
ATOM 1607 C C . TYR A 1 202 ? 24.645 6.981 -11.674 1.00 94.12 202 TYR A C 1
ATOM 1609 O O . TYR A 1 202 ? 25.500 6.536 -12.437 1.00 94.12 202 TYR A O 1
ATOM 1617 N N . ILE A 1 203 ? 24.774 6.926 -10.342 1.00 94.50 203 ILE A N 1
ATOM 1618 C CA . ILE A 1 203 ? 25.932 6.325 -9.661 1.00 94.50 203 ILE A CA 1
ATOM 1619 C C . ILE A 1 203 ? 26.050 4.832 -9.991 1.00 94.50 203 ILE A C 1
ATOM 1621 O O . ILE A 1 203 ? 27.142 4.366 -10.294 1.00 94.50 203 ILE A O 1
ATOM 1625 N N . ILE A 1 204 ? 24.941 4.090 -9.982 1.00 93.56 204 ILE A N 1
ATOM 1626 C CA . ILE A 1 204 ? 24.931 2.658 -10.327 1.00 93.56 204 ILE A CA 1
ATOM 1627 C C . ILE A 1 204 ? 25.310 2.432 -11.796 1.00 93.56 204 ILE A C 1
ATOM 1629 O O . ILE A 1 204 ? 25.915 1.423 -12.128 1.00 93.56 204 ILE A O 1
ATOM 1633 N N . LYS A 1 205 ? 24.955 3.358 -12.690 1.00 89.50 205 LYS A N 1
ATOM 1634 C CA . LYS A 1 205 ? 25.263 3.235 -14.119 1.00 89.50 205 LYS A CA 1
ATOM 1635 C C . LYS A 1 205 ? 26.725 3.551 -14.450 1.00 89.50 205 LYS A C 1
ATOM 1637 O O . LYS A 1 205 ? 27.221 3.075 -15.469 1.00 89.50 205 LYS A O 1
ATOM 1642 N N . ILE A 1 206 ? 27.382 4.393 -13.649 1.00 93.69 206 ILE A N 1
ATOM 1643 C CA . ILE A 1 206 ? 28.777 4.806 -13.872 1.00 93.69 206 ILE A CA 1
ATOM 1644 C C . ILE A 1 206 ? 29.798 3.957 -13.103 1.00 93.69 206 ILE A C 1
ATOM 1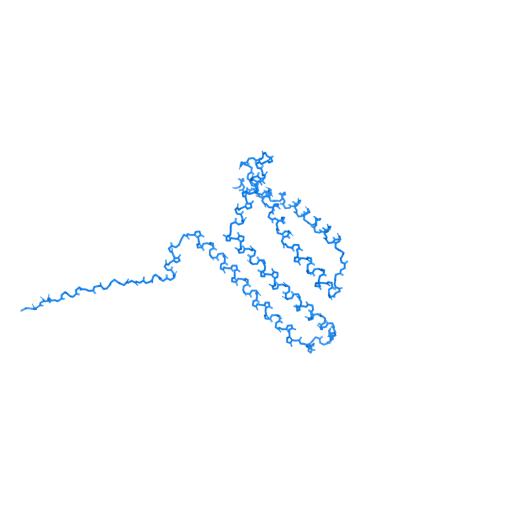646 O O . ILE A 1 206 ? 30.944 3.881 -13.543 1.00 93.69 206 ILE A O 1
ATOM 1650 N N . GLY A 1 207 ? 29.407 3.384 -11.961 1.00 84.19 207 GLY A N 1
ATOM 1651 C CA . GLY A 1 207 ? 30.253 2.527 -11.123 1.00 84.19 207 GLY A CA 1
ATOM 1652 C C . GLY A 1 207 ? 30.188 1.070 -11.540 1.00 84.19 207 GLY A C 1
ATOM 1653 O O . GLY A 1 207 ? 31.275 0.480 -11.725 1.00 84.19 207 GLY A O 1
#

Radius of gyration: 28.95 Å; chains: 1; bounding box: 47×101×67 Å